Protein AF-A0A6A3GRY3-F1 (afdb_monomer_lite)

pLDDT: mean 77.42, std 18.58, range [42.69, 98.56]

Organism: NCBI:txid53985

Sequence (209 aa):
MDAADESTERLCAVFGSRLTEAIRCLVQVMIDPPRCQDQARGRRIAEARSIPELVAAVQEPGEYPRVLAEELGQLQARLAAEQAARIAAERSAFNTKAELKKMDRWLISMAAENAELQKRIQASEDQRITSDNQVAAQQGDVEAHDEILARTTARLKQADELLESQAKKSSATGSSTRRAWPCSRTVWRDSTATSRRMAPRLQIAPNVT

Foldseek 3Di:
DDPVVVVVVVCCVVCVVVVVVVVVVVVVCVVDPPPDDPVVLVVQCVPDPDPVSNVVSVPDDDPPDPVVVVVVVVVVVVVVVVVVVVVVVVVVVVVVVVVVVVVVVVVVVVVVVVVVVVVVVVVVVVVVVVVVVVVVVVVVVVVVVVVVVVVVVVVVVVVVVVVVVVVVVCVVCVVDDPDDDPPPVVVVVVVVVVVVVCVVVPPPDPPDD

Secondary structure (DSSP, 8-state):
--HHHHHHHHHHHHHHHHHHHHHHHHHHHHHS--TT--HHHHHHHHH--SHHHHHHHHHSPPS-HHHHHHHHHHHHHHHHHHHHHHHHHHHHHHHHHHHHHHHHHHHHHHHHHHHHHHHHHHHHHHHHHHHHHHHHHHHHHHHHHHHHHHHHHHHHHHHHHHHHHHHHHHHHGGGS-------HHHHHHHHHHHHHHHGGG--------

Radius of gyration: 70.22 Å; chains: 1; bounding box: 98×43×207 Å

Structure (mmCIF, N/CA/C/O backbone):
data_AF-A0A6A3GRY3-F1
#
_entry.id   AF-A0A6A3GRY3-F1
#
loop_
_atom_site.group_PDB
_atom_site.id
_atom_site.type_symbol
_atom_site.label_atom_id
_atom_site.label_alt_id
_atom_site.label_comp_id
_atom_site.label_asym_id
_atom_site.label_entity_id
_atom_site.label_seq_id
_atom_site.pdbx_PDB_ins_code
_atom_site.Cartn_x
_atom_site.Cartn_y
_atom_site.Cartn_z
_atom_site.occupancy
_atom_site.B_iso_or_equiv
_atom_site.auth_seq_id
_atom_site.auth_comp_id
_atom_site.auth_asym_id
_atom_site.auth_atom_id
_atom_site.pdbx_PDB_model_num
ATOM 1 N N . MET A 1 1 ? -30.482 -10.950 121.031 1.00 54.16 1 MET A N 1
ATOM 2 C CA . MET A 1 1 ? -30.083 -11.125 119.623 1.00 54.16 1 MET A CA 1
ATOM 3 C C . MET A 1 1 ? -31.303 -11.608 118.891 1.00 54.16 1 MET A C 1
ATOM 5 O O . MET A 1 1 ? -32.015 -12.452 119.423 1.00 54.16 1 MET A O 1
ATOM 9 N N . ASP A 1 2 ? -31.640 -10.867 117.851 1.00 53.09 2 ASP A N 1
ATOM 10 C CA . ASP A 1 2 ? -32.995 -10.373 117.646 1.00 53.09 2 ASP A CA 1
ATOM 11 C C . ASP A 1 2 ? -33.783 -11.264 116.690 1.00 53.09 2 ASP A C 1
ATOM 13 O O . ASP A 1 2 ? -33.245 -11.743 115.698 1.00 53.09 2 ASP A O 1
ATOM 17 N N . ALA A 1 3 ? -35.089 -11.410 116.922 1.00 58.44 3 ALA A N 1
ATOM 18 C CA . ALA A 1 3 ? -36.005 -12.064 115.977 1.00 58.44 3 ALA A CA 1
ATOM 19 C C . ALA A 1 3 ? -35.958 -11.425 114.570 1.00 58.44 3 ALA A C 1
ATOM 21 O O . ALA A 1 3 ? -36.349 -12.043 113.579 1.00 58.44 3 ALA A O 1
ATOM 22 N N . ALA A 1 4 ? -35.448 -10.190 114.483 1.00 57.53 4 ALA A N 1
ATOM 23 C CA . ALA A 1 4 ? -35.116 -9.522 113.239 1.00 57.53 4 ALA A CA 1
ATOM 24 C C . ALA A 1 4 ? -34.037 -10.284 112.449 1.00 57.53 4 ALA A C 1
ATOM 26 O O . ALA A 1 4 ? -34.281 -10.584 111.285 1.00 57.53 4 ALA A O 1
ATOM 27 N N . ASP A 1 5 ? -32.918 -10.694 113.054 1.00 61.56 5 ASP A N 1
ATOM 28 C CA . ASP A 1 5 ? -31.820 -11.390 112.359 1.00 61.56 5 ASP A CA 1
ATOM 29 C C . ASP A 1 5 ? -32.291 -12.721 111.748 1.00 61.56 5 ASP A C 1
ATOM 31 O O . ASP A 1 5 ? -32.058 -12.991 110.568 1.00 61.56 5 ASP A O 1
ATOM 35 N N . GLU A 1 6 ? -33.087 -13.485 112.498 1.00 63.19 6 GLU A N 1
ATOM 36 C CA . GLU A 1 6 ? -33.667 -14.762 112.058 1.00 63.19 6 GLU A CA 1
ATOM 37 C C . GLU A 1 6 ? -34.707 -14.580 110.929 1.00 63.19 6 GLU A C 1
ATOM 39 O O . GLU A 1 6 ? -34.844 -15.419 110.032 1.00 63.19 6 GLU A O 1
ATOM 44 N N . SER A 1 7 ? -35.424 -13.447 110.921 1.00 60.44 7 SER A N 1
ATOM 45 C CA . SER A 1 7 ? -36.325 -13.070 109.823 1.00 60.44 7 SER A CA 1
ATOM 46 C C . SER A 1 7 ? -35.563 -12.652 108.560 1.00 60.44 7 SER A C 1
ATOM 48 O O . SER A 1 7 ? -35.985 -12.979 107.448 1.00 60.44 7 SER A O 1
ATOM 50 N N . THR A 1 8 ? -34.411 -11.993 108.721 1.00 63.03 8 THR A N 1
ATOM 51 C CA . THR A 1 8 ? -33.558 -11.541 107.615 1.00 63.03 8 THR A CA 1
ATOM 52 C C . THR A 1 8 ? -32.872 -12.723 106.935 1.00 63.03 8 THR A C 1
ATOM 54 O O . THR A 1 8 ? -32.858 -12.792 105.707 1.00 63.03 8 THR A O 1
ATOM 57 N N . GLU A 1 9 ? -32.390 -13.710 107.698 1.00 69.56 9 GLU A N 1
ATOM 58 C CA . GLU A 1 9 ? -31.840 -14.956 107.143 1.00 69.56 9 GLU A CA 1
ATOM 59 C C . GLU A 1 9 ? -32.893 -15.761 106.371 1.00 69.56 9 GLU A C 1
ATOM 61 O O . GLU A 1 9 ? -32.618 -16.245 105.270 1.00 69.56 9 GLU A O 1
ATOM 66 N N . ARG A 1 10 ? -34.131 -15.846 106.880 1.00 67.50 10 ARG A N 1
ATOM 67 C CA . ARG A 1 10 ? -35.240 -16.494 106.157 1.00 67.50 10 ARG A CA 1
ATOM 68 C C . ARG A 1 10 ? -35.625 -15.743 104.882 1.00 67.50 10 ARG A C 1
ATOM 70 O O . ARG A 1 10 ? -35.878 -16.379 103.860 1.00 67.50 10 ARG A O 1
ATOM 77 N N . LEU A 1 11 ? -35.634 -14.409 104.903 1.00 62.47 11 LEU A N 1
ATOM 78 C CA . LEU A 1 11 ? -35.878 -13.592 103.709 1.00 62.47 11 LEU A CA 1
ATOM 79 C C . LEU A 1 11 ? -34.768 -13.766 102.663 1.00 62.47 11 LEU A C 1
ATOM 81 O O . LEU A 1 11 ? -35.068 -13.936 101.481 1.00 62.47 11 LEU A O 1
ATOM 85 N N . CYS A 1 12 ? -33.503 -13.805 103.083 1.00 68.00 12 CYS A N 1
ATOM 86 C CA . CYS A 1 12 ? -32.366 -14.077 102.204 1.00 68.00 12 CYS A CA 1
ATOM 87 C C . CYS A 1 12 ? -32.395 -15.504 101.634 1.00 68.00 12 CYS A C 1
ATOM 89 O O . CYS A 1 12 ? -32.068 -15.693 100.465 1.00 68.00 12 CYS A O 1
ATOM 91 N N . ALA A 1 13 ? -32.845 -16.503 102.395 1.00 69.94 13 ALA A N 1
ATOM 92 C CA . ALA A 1 13 ? -32.984 -17.873 101.900 1.00 69.94 13 ALA A CA 1
ATOM 93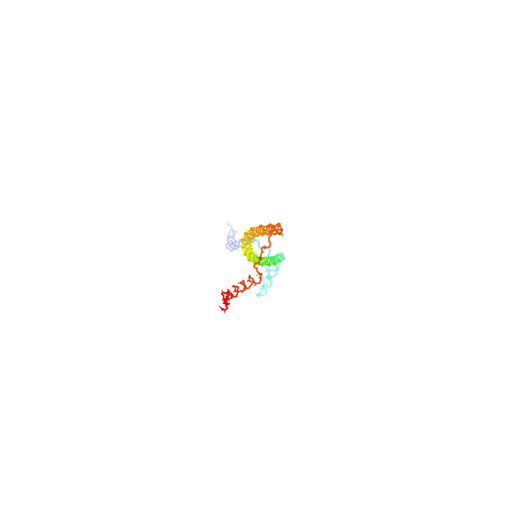 C C . ALA A 1 13 ? -34.099 -18.019 100.846 1.00 69.94 13 ALA A C 1
ATOM 95 O O . ALA A 1 13 ? -33.937 -18.750 99.870 1.00 69.94 13 ALA A O 1
ATOM 96 N N . VAL A 1 14 ? -35.223 -17.311 101.014 1.00 68.31 14 VAL A N 1
ATOM 97 C CA . VAL A 1 14 ? -36.376 -17.395 100.095 1.00 68.31 14 VAL A CA 1
ATOM 98 C C . VAL A 1 14 ? -36.201 -16.504 98.862 1.00 68.31 14 VAL A C 1
ATOM 100 O O . VAL A 1 14 ? -36.581 -16.891 97.756 1.00 68.31 14 VAL A O 1
ATOM 103 N N . PHE A 1 15 ? -35.627 -15.311 99.030 1.00 59.41 15 PHE A N 1
ATOM 104 C CA . PHE A 1 15 ? -35.564 -14.299 97.974 1.00 59.41 15 PHE A CA 1
ATOM 105 C C . PHE A 1 15 ? -34.154 -13.966 97.506 1.00 59.41 15 PHE A C 1
ATOM 107 O O . PHE A 1 15 ? -34.036 -13.306 96.481 1.00 59.41 15 PHE A O 1
ATOM 114 N N . GLY A 1 16 ? -33.099 -14.430 98.179 1.00 70.88 16 GLY A N 1
ATOM 115 C CA . GLY A 1 16 ? -31.715 -14.066 97.867 1.00 70.88 16 GLY A CA 1
ATOM 116 C C . GLY A 1 16 ? -31.336 -14.379 96.425 1.00 70.88 16 GLY A C 1
ATOM 117 O O . GLY A 1 16 ? -30.941 -13.477 95.697 1.00 70.88 16 GLY A O 1
ATOM 118 N N . SER A 1 17 ? -31.565 -15.609 95.958 1.00 72.81 17 SER A N 1
ATOM 119 C CA . SER A 1 17 ? -31.259 -15.999 94.572 1.00 72.81 17 SER A CA 1
ATOM 120 C C . SER A 1 17 ? -32.094 -15.236 93.535 1.00 72.81 17 SER A C 1
ATOM 122 O O . SER A 1 17 ? -31.568 -14.836 92.497 1.00 72.81 17 SER A O 1
ATOM 124 N N . ARG A 1 18 ? -33.372 -14.954 93.829 1.00 70.25 18 ARG A N 1
ATOM 125 C CA . ARG A 1 18 ? -34.260 -14.146 92.971 1.00 70.25 18 ARG A CA 1
ATOM 126 C C . ARG A 1 18 ? -33.873 -12.669 92.939 1.00 70.25 18 ARG A C 1
ATOM 128 O O . ARG A 1 18 ? -33.937 -12.061 91.877 1.00 70.25 18 ARG A O 1
ATOM 135 N N . LEU A 1 19 ? -33.451 -12.102 94.066 1.00 68.31 19 LEU A N 1
ATOM 136 C CA . LEU A 1 19 ? -32.929 -10.740 94.157 1.00 68.31 19 LEU A CA 1
ATOM 137 C C . LEU A 1 19 ? -31.604 -10.625 93.408 1.00 68.31 19 LEU A C 1
ATOM 139 O O . LEU A 1 19 ? -31.428 -9.684 92.644 1.00 68.31 19 LEU A O 1
ATOM 143 N N . THR A 1 20 ? -30.706 -11.602 93.545 1.00 74.06 20 THR A N 1
ATOM 144 C CA . THR A 1 20 ? -29.445 -11.623 92.794 1.00 74.06 20 THR A CA 1
ATOM 145 C C . THR A 1 20 ? -29.682 -11.756 91.286 1.00 74.06 20 THR A C 1
ATOM 147 O O . THR A 1 20 ? -29.013 -11.080 90.510 1.00 74.06 20 THR A O 1
ATOM 150 N N . GLU A 1 21 ? -30.650 -12.569 90.849 1.00 68.69 21 GLU A N 1
ATOM 151 C CA . GLU A 1 21 ? -31.031 -12.686 89.432 1.00 68.69 21 GLU A CA 1
ATOM 152 C C . GLU A 1 21 ? -31.683 -11.402 88.898 1.00 68.69 21 GLU A C 1
ATOM 154 O O . GLU A 1 21 ? -31.343 -10.940 87.810 1.00 68.69 21 GLU A O 1
ATOM 159 N N . ALA A 1 22 ? -32.573 -10.783 89.681 1.00 63.53 22 ALA A N 1
ATOM 160 C CA . ALA A 1 22 ? -33.217 -9.521 89.331 1.00 63.53 22 ALA A CA 1
ATOM 161 C C . ALA A 1 22 ? -32.199 -8.380 89.227 1.00 63.53 22 ALA A C 1
ATOM 163 O O . ALA A 1 22 ? -32.246 -7.612 88.272 1.00 63.53 22 ALA A O 1
ATOM 164 N N . ILE A 1 23 ? -31.237 -8.310 90.153 1.00 72.44 23 ILE A N 1
ATOM 165 C CA . ILE A 1 23 ? -30.139 -7.339 90.107 1.00 72.44 23 ILE A CA 1
ATOM 166 C C . ILE A 1 23 ? -29.256 -7.601 88.881 1.00 72.44 23 ILE A C 1
ATOM 168 O O . ILE A 1 23 ? -28.910 -6.655 88.181 1.00 72.44 23 ILE A O 1
ATOM 172 N N . ARG A 1 24 ? -28.948 -8.864 88.551 1.00 73.69 24 ARG A N 1
ATOM 173 C CA . ARG A 1 24 ? -28.169 -9.206 87.348 1.00 73.69 24 ARG A CA 1
ATOM 174 C C . ARG A 1 24 ? -28.892 -8.810 86.056 1.00 73.69 24 ARG A C 1
ATOM 176 O O . ARG A 1 24 ? -28.272 -8.208 85.186 1.00 73.69 24 ARG A O 1
ATOM 183 N N . CYS A 1 25 ? -30.196 -9.079 85.949 1.00 58.62 25 CYS A N 1
ATOM 184 C CA . CYS A 1 25 ? -31.023 -8.625 84.825 1.00 58.62 25 CYS A CA 1
ATOM 185 C C . CYS A 1 25 ? -31.092 -7.095 84.738 1.00 58.62 25 CYS A C 1
ATOM 187 O O . CYS A 1 25 ? -30.962 -6.541 83.650 1.00 58.62 25 CYS A O 1
ATOM 189 N N . LEU A 1 26 ? -31.261 -6.401 85.868 1.00 65.38 26 LEU A N 1
ATOM 190 C CA . LEU A 1 26 ? -31.325 -4.938 85.909 1.00 65.38 26 LEU A CA 1
ATOM 191 C C . LEU A 1 26 ? -30.002 -4.314 85.446 1.00 65.38 26 LEU A C 1
ATOM 193 O O . LEU A 1 26 ? -29.997 -3.391 84.638 1.00 65.38 26 LEU A O 1
ATOM 197 N N . VAL A 1 27 ? -28.879 -4.870 85.904 1.00 71.19 27 VAL A N 1
ATOM 198 C CA . VAL A 1 27 ? -27.535 -4.461 85.487 1.00 71.19 27 VAL A CA 1
ATOM 199 C C . VAL A 1 27 ? -27.322 -4.739 83.995 1.00 71.19 27 VAL A C 1
ATOM 201 O O . VAL A 1 27 ? -26.807 -3.874 83.297 1.00 71.19 27 VAL A O 1
ATOM 204 N N . GLN A 1 28 ? -27.794 -5.872 83.463 1.00 66.00 28 GLN A N 1
ATOM 205 C CA . GLN A 1 28 ? -27.706 -6.178 82.029 1.00 66.00 28 GLN A CA 1
ATOM 206 C C . GLN A 1 28 ? -28.532 -5.206 81.163 1.00 66.00 28 GLN A C 1
ATOM 208 O O . GLN A 1 28 ? -28.058 -4.773 80.115 1.00 66.00 28 GLN A O 1
ATOM 213 N N . VAL A 1 29 ? -29.728 -4.811 81.616 1.00 61.62 29 VAL A N 1
ATOM 214 C CA . VAL A 1 29 ? -30.581 -3.803 80.950 1.00 61.62 29 VAL A CA 1
ATOM 215 C C . VAL A 1 29 ? -29.972 -2.400 81.030 1.00 61.62 29 VAL A C 1
ATOM 217 O O . VAL A 1 29 ? -30.148 -1.597 80.117 1.00 61.62 29 VAL A O 1
ATOM 220 N N . MET A 1 30 ? -29.249 -2.094 82.107 1.00 65.31 30 MET A N 1
ATOM 221 C CA . MET A 1 30 ? -28.575 -0.806 82.272 1.00 65.31 30 MET A CA 1
ATOM 222 C C . MET A 1 30 ? -27.268 -0.696 81.482 1.00 65.31 30 MET A C 1
ATOM 224 O O . MET A 1 30 ? -26.932 0.398 81.033 1.00 65.31 30 MET A O 1
ATOM 228 N N . ILE A 1 31 ? -26.532 -1.800 81.326 1.00 68.81 31 ILE A N 1
ATOM 229 C CA . ILE A 1 31 ? -25.258 -1.827 80.598 1.00 68.81 31 ILE A CA 1
ATOM 230 C C . ILE A 1 31 ? -25.490 -1.815 79.083 1.00 68.81 31 ILE A C 1
ATOM 232 O O . ILE A 1 31 ? -24.739 -1.145 78.378 1.00 68.81 31 ILE A O 1
ATOM 236 N N . ASP A 1 32 ? -26.541 -2.481 78.588 1.00 49.16 32 ASP A N 1
ATOM 237 C CA . ASP A 1 32 ? -26.853 -2.521 77.155 1.00 49.16 32 ASP A CA 1
ATOM 238 C C . ASP A 1 32 ? -28.372 -2.396 76.899 1.00 49.16 32 ASP A C 1
ATOM 240 O O . ASP A 1 32 ? -29.057 -3.377 76.584 1.00 49.16 32 ASP A O 1
ATOM 244 N N . PRO A 1 33 ? -28.960 -1.194 77.076 1.00 55.59 33 PRO A N 1
ATOM 245 C CA . PRO A 1 33 ? -30.377 -1.001 76.805 1.00 55.59 33 PRO A CA 1
ATOM 246 C C . PRO A 1 33 ? -30.621 -1.173 75.298 1.00 55.59 33 PRO A C 1
ATOM 248 O O . PRO A 1 33 ? -29.920 -0.531 74.511 1.00 55.59 33 PRO A O 1
ATOM 251 N N . PRO A 1 34 ? -31.607 -1.977 74.850 1.00 54.47 34 PRO A N 1
ATOM 252 C CA . PRO A 1 34 ? -31.939 -2.068 73.434 1.00 54.47 34 PRO A CA 1
ATOM 253 C C . PRO A 1 34 ? -32.399 -0.690 72.948 1.00 54.47 34 PRO A C 1
ATOM 255 O O . PRO A 1 34 ? -33.504 -0.227 73.242 1.00 54.47 34 PRO A O 1
ATOM 258 N N . ARG A 1 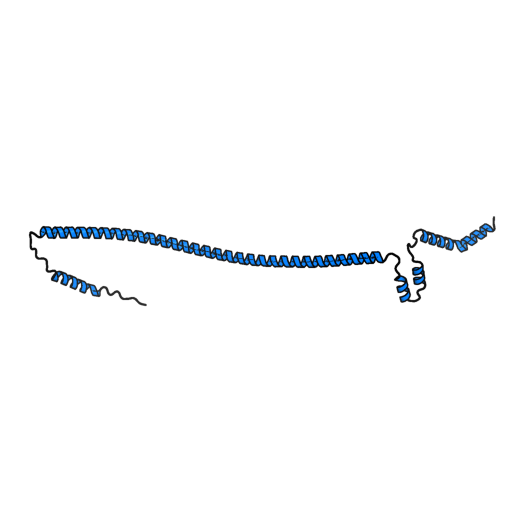35 ? -31.504 0.005 72.244 1.00 56.56 35 ARG A N 1
ATOM 259 C CA . ARG A 1 35 ? -31.733 1.364 71.759 1.00 56.56 35 ARG A CA 1
ATOM 260 C C . ARG A 1 35 ? -32.688 1.269 70.570 1.00 56.56 35 ARG A C 1
ATOM 262 O O . ARG A 1 35 ? -32.338 0.687 69.551 1.00 56.56 35 ARG A O 1
ATOM 269 N N . CYS A 1 36 ? -33.893 1.812 70.744 1.00 55.19 36 CYS A N 1
ATOM 270 C CA . CYS A 1 36 ? -35.020 1.807 69.799 1.00 55.19 36 CYS A CA 1
ATOM 271 C C . CYS A 1 36 ? -35.824 0.495 69.723 1.00 55.19 36 CYS A C 1
ATOM 273 O O . CYS A 1 36 ? -35.943 -0.126 68.669 1.00 55.19 36 CYS A O 1
ATOM 275 N N . GLN A 1 37 ? -36.478 0.109 70.822 1.00 54.72 37 GLN A N 1
ATOM 276 C CA . GLN A 1 37 ? -37.697 -0.697 70.717 1.00 54.72 37 GLN A CA 1
ATOM 277 C C . GLN A 1 37 ? -38.898 0.236 70.589 1.00 54.72 37 GLN A C 1
ATOM 279 O O . GLN A 1 37 ? -39.309 0.875 71.556 1.00 54.72 37 GLN A O 1
ATOM 284 N N . ASP A 1 38 ? -39.470 0.300 69.390 1.00 61.12 38 ASP A N 1
ATOM 285 C CA . ASP A 1 38 ? -40.829 0.791 69.208 1.00 61.12 38 ASP A CA 1
ATOM 286 C C . ASP A 1 38 ? -41.761 -0.106 70.046 1.00 61.12 38 ASP A C 1
ATOM 288 O O . ASP A 1 38 ? -42.064 -1.247 69.686 1.00 61.12 38 ASP A O 1
ATOM 292 N N . GLN A 1 39 ? -42.137 0.367 71.239 1.00 61.28 39 GLN A N 1
ATOM 293 C CA . GLN A 1 39 ? -42.909 -0.399 72.223 1.00 61.28 39 GLN A CA 1
ATOM 294 C C . GLN A 1 39 ? -44.267 -0.858 71.672 1.00 61.28 39 GLN A C 1
ATOM 296 O O . GLN A 1 39 ? -44.830 -1.838 72.167 1.00 61.28 39 GLN A O 1
ATOM 301 N N . ALA A 1 40 ? -44.799 -0.172 70.655 1.00 63.53 40 ALA A N 1
ATOM 302 C CA . ALA A 1 40 ? -46.018 -0.570 69.963 1.00 63.53 40 ALA A CA 1
ATOM 303 C C . ALA A 1 40 ? -45.760 -1.741 69.005 1.00 63.53 40 ALA A C 1
ATOM 305 O O . ALA A 1 40 ? -46.580 -2.654 68.898 1.00 63.53 40 ALA A O 1
ATOM 306 N N . ARG A 1 41 ? -44.605 -1.763 68.334 1.00 66.38 41 ARG A N 1
ATOM 307 C CA . ARG A 1 41 ? -44.151 -2.906 67.529 1.00 66.38 41 ARG A CA 1
ATOM 308 C C . ARG A 1 41 ? -43.853 -4.126 68.400 1.00 66.38 41 ARG A C 1
ATOM 310 O O . ARG A 1 41 ? -44.312 -5.219 68.090 1.00 66.38 41 ARG A O 1
ATOM 317 N N . GLY A 1 42 ? -43.163 -3.934 69.526 1.00 68.06 42 GLY A N 1
ATOM 318 C CA . GLY A 1 42 ? -42.879 -5.006 70.488 1.00 68.06 42 GLY A CA 1
ATOM 319 C C . GLY A 1 42 ? -44.149 -5.671 71.030 1.00 68.06 42 GLY A C 1
ATOM 320 O O . GLY A 1 42 ? -44.226 -6.896 71.074 1.00 68.06 42 GLY A O 1
ATOM 321 N N . ARG A 1 43 ? -45.181 -4.876 71.352 1.00 73.31 43 ARG A N 1
ATOM 322 C CA . ARG A 1 43 ? -46.501 -5.393 71.750 1.00 73.31 43 ARG A CA 1
ATOM 323 C C . ARG A 1 43 ? -47.202 -6.165 70.630 1.00 73.31 43 ARG A C 1
ATOM 325 O O . ARG A 1 43 ? -47.646 -7.279 70.865 1.00 73.31 43 ARG A O 1
ATOM 332 N N . ARG A 1 44 ? -47.220 -5.643 69.400 1.00 72.38 44 ARG A N 1
ATOM 333 C CA . ARG A 1 44 ? -47.855 -6.318 68.248 1.00 72.38 44 ARG A CA 1
ATOM 334 C C . ARG A 1 44 ? -47.174 -7.629 67.853 1.00 72.38 44 ARG A C 1
ATOM 336 O O . ARG A 1 44 ? -47.856 -8.568 67.465 1.00 72.38 44 ARG A O 1
ATOM 343 N N . ILE A 1 45 ? -45.849 -7.717 67.994 1.00 73.50 45 ILE A N 1
ATOM 344 C CA . ILE A 1 45 ? -45.102 -8.970 67.799 1.00 73.50 45 ILE A CA 1
ATOM 345 C C . ILE A 1 45 ? -45.437 -9.975 68.914 1.00 73.50 45 ILE A C 1
ATOM 347 O O . ILE A 1 45 ? -45.616 -11.154 68.625 1.00 73.50 45 ILE A O 1
ATOM 351 N N . ALA A 1 46 ? -45.555 -9.523 70.168 1.00 74.56 46 ALA A N 1
ATOM 352 C CA . ALA A 1 46 ? -45.903 -10.380 71.306 1.00 74.56 46 ALA A CA 1
ATOM 353 C C . ALA A 1 46 ? -47.364 -10.871 71.285 1.00 74.56 46 ALA A C 1
ATOM 355 O O . ALA A 1 46 ? -47.668 -11.932 71.825 1.00 74.56 46 ALA A O 1
ATOM 356 N N . GLU A 1 47 ? -48.265 -10.108 70.667 1.00 78.12 47 GLU A N 1
ATOM 357 C CA . GLU A 1 47 ? -49.695 -10.416 70.569 1.00 78.12 47 GLU A CA 1
ATOM 358 C C . GLU A 1 47 ? -50.067 -11.220 69.308 1.00 78.12 47 GLU A C 1
ATOM 360 O O . GLU A 1 47 ? -51.198 -11.701 69.215 1.00 78.12 47 GLU A O 1
ATOM 365 N N . ALA A 1 48 ? -49.140 -11.403 68.359 1.00 78.75 48 ALA A N 1
ATOM 366 C CA . ALA A 1 48 ? -49.377 -12.149 67.125 1.00 78.75 48 ALA A CA 1
ATOM 367 C C . ALA A 1 48 ? -49.678 -13.631 67.413 1.00 78.75 48 ALA A C 1
ATOM 369 O O . ALA A 1 48 ? -48.886 -14.337 68.040 1.00 78.75 48 ALA A O 1
ATOM 370 N N . ARG A 1 49 ? -50.820 -14.125 66.921 1.00 79.88 49 ARG A N 1
ATOM 371 C CA . ARG A 1 49 ? -51.269 -15.517 67.116 1.00 79.88 49 ARG A CA 1
ATOM 372 C C . ARG A 1 49 ? -51.061 -16.377 65.873 1.00 79.88 49 ARG A C 1
ATOM 374 O O . ARG A 1 49 ? -51.320 -17.579 65.906 1.00 79.88 49 ARG A O 1
ATOM 381 N N . SER A 1 50 ? -50.580 -15.776 64.785 1.00 66.31 50 SER A N 1
ATOM 382 C CA . SER A 1 50 ? -50.300 -16.448 63.520 1.00 66.31 50 SER A CA 1
ATOM 383 C C . SER A 1 50 ? -49.066 -15.879 62.805 1.00 66.31 50 SER A C 1
ATOM 385 O O . SER A 1 50 ? -48.661 -14.734 63.011 1.00 66.31 50 SER A O 1
ATOM 387 N N . ILE A 1 51 ? -48.460 -16.694 61.933 1.00 55.69 51 ILE A N 1
ATOM 388 C CA . ILE A 1 51 ? -47.2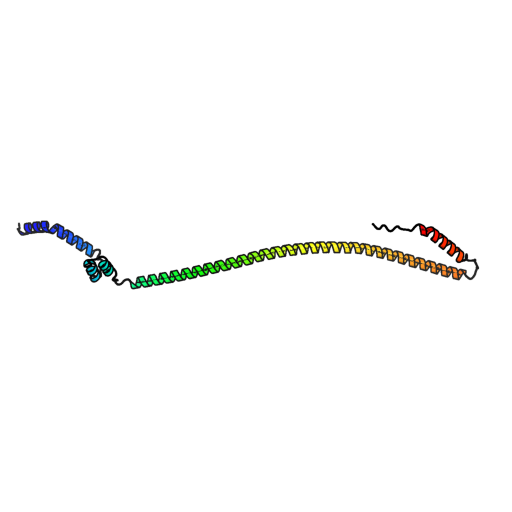59 -16.332 61.156 1.00 55.69 51 ILE A CA 1
ATOM 389 C C . ILE A 1 51 ? -47.473 -15.065 60.291 1.00 55.69 51 ILE A C 1
ATOM 391 O O . ILE A 1 51 ? -46.580 -14.220 60.277 1.00 55.69 51 ILE A O 1
ATOM 395 N N . PRO A 1 52 ? -48.625 -14.856 59.618 1.00 63.94 52 PRO A N 1
ATOM 396 C CA . PRO A 1 52 ? -48.876 -13.627 58.856 1.00 63.94 52 PRO A CA 1
ATOM 397 C C . PRO A 1 52 ? -48.945 -12.362 59.725 1.00 63.94 52 PRO A C 1
ATOM 399 O O . PRO A 1 52 ? -48.433 -11.318 59.327 1.00 63.94 52 PRO A O 1
ATOM 402 N N . GLU A 1 53 ? -49.528 -12.453 60.924 1.00 69.12 53 GLU A N 1
ATOM 403 C CA . GLU A 1 53 ? -49.615 -11.336 61.880 1.00 69.12 53 GLU A CA 1
ATOM 404 C C . GLU A 1 53 ? -48.236 -10.954 62.426 1.00 69.12 53 GLU A C 1
ATOM 406 O O . GLU A 1 53 ? -47.920 -9.770 62.547 1.00 69.12 53 GLU A O 1
ATOM 411 N N . LEU A 1 54 ? -47.383 -11.952 62.680 1.00 65.44 54 LEU A N 1
ATOM 412 C CA . LEU A 1 54 ? -45.995 -11.738 63.081 1.00 65.44 54 LEU A CA 1
ATOM 413 C C . LEU A 1 54 ? -45.211 -11.008 61.976 1.00 65.44 54 LEU A C 1
ATOM 415 O O . LEU A 1 54 ? -44.487 -10.054 62.252 1.00 65.44 54 LEU A O 1
ATOM 419 N N . VAL A 1 55 ? -45.386 -11.421 60.716 1.00 68.19 55 VAL A N 1
ATOM 420 C CA . VAL A 1 55 ? -44.729 -10.797 59.555 1.00 68.19 55 VAL A CA 1
ATOM 421 C C . VAL A 1 55 ? -45.193 -9.349 59.363 1.00 68.19 55 VAL A C 1
ATOM 423 O O . VAL A 1 55 ? -44.357 -8.477 59.131 1.00 68.19 55 VAL A O 1
ATOM 426 N N . ALA A 1 56 ? -46.486 -9.064 59.527 1.00 70.56 56 ALA A N 1
ATOM 427 C CA . ALA A 1 56 ? -47.025 -7.706 59.438 1.00 70.56 56 ALA A CA 1
ATOM 428 C C . ALA A 1 56 ? -46.519 -6.795 60.572 1.00 70.56 56 ALA A C 1
ATOM 430 O O . ALA A 1 56 ? -46.108 -5.664 60.319 1.00 70.56 56 ALA A O 1
ATOM 431 N N . ALA A 1 57 ? -46.468 -7.297 61.811 1.00 67.12 57 ALA A N 1
ATOM 432 C CA . ALA A 1 57 ? -45.954 -6.546 62.957 1.00 67.12 57 ALA A CA 1
ATOM 433 C C . ALA A 1 57 ? -44.450 -6.237 62.831 1.00 67.12 57 ALA A C 1
ATOM 435 O O . ALA A 1 57 ? -43.979 -5.194 63.281 1.00 67.12 57 ALA A O 1
ATOM 436 N N . VAL A 1 58 ? -43.682 -7.114 62.180 1.00 63.09 58 VAL A N 1
ATOM 437 C CA . VAL A 1 58 ? -42.250 -6.910 61.923 1.00 63.09 58 VAL A CA 1
ATOM 438 C C . VAL A 1 58 ? -41.994 -5.900 60.795 1.00 63.09 58 VAL A C 1
ATOM 440 O O . VAL A 1 58 ? -40.962 -5.230 60.844 1.00 63.09 58 VAL A O 1
ATOM 443 N N . GLN A 1 59 ? -42.905 -5.751 59.827 1.00 58.44 59 GLN A N 1
ATOM 444 C CA . GLN A 1 59 ? -42.745 -4.867 58.662 1.00 58.44 59 GLN A CA 1
ATOM 445 C C . GLN A 1 59 ? -42.974 -3.373 58.939 1.00 58.44 59 GLN A C 1
ATOM 447 O O . GLN A 1 59 ? -42.643 -2.557 58.078 1.00 58.44 59 GLN A O 1
ATOM 452 N N . GLU A 1 60 ? -43.493 -2.981 60.108 1.00 55.75 60 GLU A N 1
ATOM 453 C CA . GLU A 1 60 ? -43.623 -1.553 60.408 1.00 55.75 60 GLU A CA 1
ATOM 454 C C . GLU A 1 60 ? -42.263 -0.890 60.680 1.00 55.75 60 GLU A C 1
ATOM 456 O O . GLU A 1 60 ? -41.508 -1.370 61.538 1.00 55.75 60 GLU A O 1
ATOM 461 N N . PRO A 1 61 ? -41.912 0.197 59.964 1.00 55.12 61 PRO A N 1
ATOM 462 C CA . PRO A 1 61 ? -40.548 0.691 59.969 1.00 55.12 61 PRO A CA 1
ATOM 463 C C . PRO A 1 61 ? -40.323 1.696 61.107 1.00 55.12 61 PRO A C 1
ATOM 465 O O . PRO A 1 61 ? -40.893 2.786 61.099 1.00 55.12 61 PRO A O 1
ATOM 468 N N . GLY A 1 62 ? -39.429 1.369 62.045 1.00 53.56 62 GLY A N 1
ATOM 469 C CA . GLY A 1 62 ? -38.779 2.379 62.892 1.00 53.56 62 GLY A CA 1
ATOM 470 C C . GLY A 1 62 ? -37.914 3.313 62.035 1.00 53.56 62 GLY A C 1
ATOM 471 O O . GLY A 1 62 ? -37.454 2.893 60.978 1.00 53.56 62 GLY A O 1
ATOM 472 N N . GLU A 1 63 ? -37.704 4.556 62.481 1.00 51.78 63 GLU A N 1
ATOM 473 C CA . GLU A 1 63 ? -37.255 5.777 61.761 1.00 51.78 63 GLU A CA 1
ATOM 474 C C . GLU A 1 63 ? -35.995 5.734 60.845 1.00 51.78 63 GLU A C 1
ATOM 476 O O . GLU A 1 63 ? -35.575 6.768 60.334 1.00 51.78 63 GLU A O 1
ATOM 481 N N . TYR A 1 64 ? -35.436 4.571 60.507 1.00 52.78 64 TYR A N 1
ATOM 482 C CA . TYR A 1 64 ? -34.301 4.385 59.593 1.00 52.78 64 TYR A CA 1
ATOM 483 C C . TYR A 1 64 ? -34.560 3.826 58.157 1.00 52.78 64 TYR A C 1
ATOM 485 O O . TYR A 1 64 ? -33.588 3.395 57.539 1.00 52.78 64 TYR A O 1
ATOM 493 N N . PRO A 1 65 ? -35.758 3.817 57.518 1.00 56.16 65 PRO A N 1
ATOM 494 C CA . PRO A 1 65 ? -35.931 3.137 56.219 1.00 56.16 65 PRO A CA 1
ATOM 495 C C . PRO A 1 65 ? -35.750 4.054 55.001 1.00 56.16 65 PRO A C 1
ATOM 497 O O . PRO A 1 65 ? -35.399 3.583 53.923 1.00 56.16 65 PRO A O 1
ATOM 500 N N . ARG A 1 66 ? -36.006 5.363 55.142 1.00 58.25 66 ARG A N 1
ATOM 501 C CA . ARG A 1 66 ? -35.988 6.308 54.008 1.00 58.25 66 ARG A CA 1
ATOM 502 C C . ARG A 1 66 ? -34.568 6.593 53.523 1.00 58.25 66 ARG A C 1
ATOM 504 O O . ARG A 1 66 ? -34.333 6.572 52.323 1.00 58.25 66 ARG A O 1
ATOM 511 N N . VAL A 1 67 ? -33.626 6.747 54.453 1.00 68.12 67 VAL A N 1
ATOM 512 C CA . VAL A 1 67 ? -32.210 7.007 54.143 1.00 68.12 67 VAL A CA 1
ATOM 513 C C . VAL A 1 67 ? -31.583 5.818 53.404 1.00 68.12 67 VAL A C 1
ATOM 515 O O . VAL A 1 67 ? -30.959 6.002 52.367 1.00 68.12 67 VAL A O 1
ATOM 518 N N . LEU A 1 68 ? -31.840 4.585 53.855 1.00 75.00 68 LEU A N 1
ATOM 519 C CA . LEU A 1 68 ? -31.358 3.371 53.183 1.00 75.00 68 LEU A CA 1
ATOM 520 C C . LEU A 1 68 ? -31.980 3.168 51.793 1.00 75.00 68 LEU A C 1
ATOM 522 O O . LEU A 1 68 ? -31.292 2.732 50.873 1.00 75.00 68 LEU A O 1
ATOM 526 N N . ALA A 1 69 ? -33.267 3.479 51.614 1.00 77.62 69 ALA A N 1
ATOM 527 C CA . ALA A 1 69 ? -33.921 3.389 50.308 1.00 77.62 69 ALA A CA 1
ATOM 528 C C . ALA A 1 69 ? -33.354 4.412 49.307 1.00 77.62 69 ALA A C 1
ATOM 530 O O . ALA A 1 69 ? -33.151 4.084 48.137 1.00 77.62 69 ALA A O 1
ATOM 531 N N . GLU A 1 70 ? -33.055 5.630 49.766 1.00 79.38 70 GLU A N 1
ATOM 532 C CA . GLU A 1 70 ? -32.395 6.661 48.960 1.00 79.38 70 GLU A CA 1
ATOM 533 C C . GLU A 1 70 ? -30.956 6.267 48.600 1.00 79.38 70 GLU A C 1
ATOM 535 O O . GLU A 1 70 ? -30.573 6.369 47.434 1.00 79.38 70 GLU A O 1
ATOM 540 N N . GLU A 1 71 ? -30.175 5.747 49.551 1.00 82.62 71 GLU A N 1
ATOM 541 C CA . GLU A 1 71 ? -28.816 5.246 49.302 1.00 82.62 71 GLU A CA 1
ATOM 542 C C . GLU A 1 71 ? -28.807 4.067 48.321 1.00 82.62 71 GLU A C 1
ATOM 544 O O . GLU A 1 71 ? -28.011 4.051 47.379 1.00 82.62 71 GLU A O 1
ATOM 549 N N . LEU A 1 72 ? -29.727 3.110 48.477 1.00 82.62 72 LEU A N 1
ATOM 550 C CA . LEU A 1 72 ? -29.891 1.999 47.538 1.00 82.62 72 LEU A CA 1
ATOM 551 C C . LEU A 1 72 ? -30.274 2.496 46.142 1.00 82.62 72 LEU A C 1
ATOM 553 O O . LEU A 1 72 ? -29.686 2.045 45.159 1.00 82.62 72 LEU A O 1
ATOM 557 N N . GLY A 1 73 ? -31.191 3.461 46.040 1.00 88.44 73 GLY A N 1
ATOM 558 C CA . GLY A 1 73 ? -31.561 4.080 44.766 1.00 88.44 73 GLY A CA 1
ATOM 559 C C . GLY A 1 73 ? -30.383 4.793 44.093 1.00 88.44 73 GLY A C 1
ATOM 560 O O . GLY A 1 73 ? -30.162 4.634 42.891 1.00 88.44 73 GLY A O 1
ATOM 561 N N . GLN A 1 74 ? -29.572 5.523 44.864 1.00 87.88 74 GLN A N 1
ATOM 562 C CA . GLN A 1 74 ? -28.363 6.188 44.366 1.00 87.88 74 GLN A CA 1
ATOM 563 C C . GLN A 1 74 ? -27.299 5.185 43.906 1.00 87.88 74 GLN A C 1
ATOM 565 O O . GLN A 1 74 ? -26.691 5.373 42.850 1.00 87.88 74 GLN A O 1
ATOM 570 N N . LEU A 1 75 ? -27.076 4.108 44.663 1.00 90.94 75 LEU A N 1
ATOM 571 C CA . LEU A 1 75 ? -26.155 3.036 44.281 1.00 90.94 75 LEU A CA 1
ATOM 572 C C . LEU A 1 75 ? -26.627 2.319 43.013 1.00 90.94 75 LEU A C 1
ATOM 574 O O . LEU A 1 75 ? -25.819 2.051 42.125 1.00 90.94 75 LEU A O 1
ATOM 578 N N . GLN A 1 76 ? -27.930 2.071 42.884 1.00 92.56 76 GLN A N 1
ATOM 579 C CA . GLN A 1 76 ? -28.515 1.447 41.701 1.00 92.56 76 GLN A CA 1
ATOM 580 C C . GLN A 1 76 ? -28.396 2.352 40.464 1.00 92.56 76 GLN A C 1
ATOM 582 O O . GLN A 1 76 ? -28.046 1.873 39.384 1.00 92.56 76 GLN A O 1
ATOM 587 N N . ALA A 1 77 ? -28.585 3.666 40.623 1.00 92.44 77 ALA A N 1
ATOM 588 C CA . ALA A 1 77 ? -28.368 4.646 39.559 1.00 92.44 77 ALA A CA 1
ATOM 589 C C . ALA A 1 77 ? -26.891 4.732 39.134 1.00 92.44 77 ALA A C 1
ATOM 591 O O . ALA A 1 77 ? -26.594 4.756 37.939 1.00 92.44 77 ALA A O 1
ATOM 592 N N . ARG A 1 78 ? -25.953 4.721 40.093 1.00 91.75 78 ARG A N 1
ATOM 593 C CA . ARG A 1 78 ? -24.507 4.689 39.806 1.00 91.75 78 ARG A CA 1
ATOM 594 C C . ARG A 1 78 ? -24.102 3.410 39.085 1.00 91.75 78 ARG A C 1
ATOM 596 O O . ARG A 1 78 ? -23.365 3.482 38.109 1.00 91.75 78 ARG A O 1
ATOM 603 N N . LEU A 1 79 ? -24.623 2.258 39.510 1.00 93.50 79 LEU A N 1
ATOM 604 C CA . LEU A 1 79 ? -24.373 0.984 38.840 1.00 93.50 79 LEU A CA 1
ATOM 605 C C . LEU A 1 79 ? -24.882 1.002 37.392 1.00 93.50 79 LEU A C 1
ATOM 607 O O . LEU A 1 79 ? -24.167 0.570 36.493 1.00 93.50 79 LEU A O 1
ATOM 611 N N . ALA A 1 80 ? -26.084 1.534 37.153 1.00 93.94 80 ALA A N 1
ATOM 612 C CA . ALA A 1 80 ? -26.634 1.666 35.805 1.00 93.94 80 ALA A CA 1
ATOM 613 C C . ALA A 1 80 ? -25.795 2.615 34.927 1.00 93.94 80 ALA A C 1
ATOM 615 O O . ALA A 1 80 ? -25.532 2.308 33.763 1.00 93.94 80 ALA A O 1
ATOM 616 N N . ALA A 1 81 ? -25.331 3.738 35.486 1.00 94.25 81 ALA A N 1
ATOM 617 C CA . ALA A 1 81 ? -24.463 4.682 34.787 1.00 94.25 81 ALA A CA 1
ATOM 618 C C . ALA A 1 81 ? -23.102 4.061 34.429 1.00 94.25 81 ALA A C 1
ATOM 620 O O . ALA A 1 81 ? -22.658 4.180 33.289 1.00 94.25 81 ALA A O 1
ATOM 621 N N . GLU A 1 82 ? -22.476 3.337 35.359 1.00 94.75 82 GLU A N 1
ATOM 622 C CA . GLU A 1 82 ? -21.218 2.618 35.122 1.00 94.75 82 GLU A CA 1
ATOM 623 C C . GLU A 1 82 ? -21.375 1.503 34.081 1.00 94.75 82 GLU A C 1
ATOM 625 O O . GLU A 1 82 ? -20.535 1.340 33.198 1.00 94.75 82 GLU A O 1
ATOM 630 N N . GLN A 1 83 ? -22.485 0.758 34.108 1.00 96.00 83 GLN A N 1
ATOM 631 C CA . GLN A 1 83 ? -22.780 -0.244 33.079 1.00 96.00 83 GLN A CA 1
ATOM 632 C C . GLN A 1 83 ? -22.952 0.395 31.696 1.00 96.00 83 GLN A C 1
ATOM 634 O O . GLN A 1 83 ? -22.412 -0.115 30.711 1.00 96.00 83 GLN A O 1
ATOM 639 N N . ALA A 1 84 ? -23.652 1.529 31.608 1.00 95.94 84 ALA A N 1
ATOM 640 C CA . ALA A 1 84 ? -23.796 2.273 30.361 1.00 95.94 84 ALA A CA 1
ATOM 641 C C . ALA A 1 84 ? -22.445 2.811 29.857 1.00 95.94 84 ALA A C 1
ATOM 643 O O . ALA A 1 84 ? -22.136 2.675 28.670 1.00 95.94 84 ALA A O 1
ATOM 644 N N . ALA A 1 85 ? -21.616 3.356 30.753 1.00 96.12 85 ALA A N 1
ATOM 645 C CA . ALA A 1 85 ? -20.272 3.830 30.437 1.00 96.12 85 ALA A CA 1
ATOM 646 C C . ALA A 1 85 ? -19.371 2.688 29.947 1.00 96.12 85 ALA A C 1
ATOM 648 O O . ALA A 1 85 ? -18.687 2.832 28.932 1.00 96.12 85 ALA A O 1
ATOM 649 N N . ARG A 1 86 ? -19.434 1.520 30.595 1.00 96.00 86 ARG A N 1
ATOM 650 C CA . ARG A 1 86 ? -18.707 0.319 30.176 1.00 96.00 86 ARG A CA 1
ATOM 651 C C . ARG A 1 86 ? -19.126 -0.146 28.783 1.00 96.00 86 ARG A C 1
ATOM 653 O O . ARG A 1 86 ? -18.261 -0.370 27.944 1.00 96.00 86 ARG A O 1
ATOM 660 N N . ILE A 1 87 ? -20.427 -0.234 28.502 1.00 96.62 87 ILE A N 1
ATOM 661 C CA . ILE A 1 87 ? -20.930 -0.614 27.170 1.00 96.62 87 ILE A CA 1
ATOM 662 C C . ILE A 1 87 ? -20.477 0.399 26.109 1.00 96.62 87 ILE A C 1
ATOM 664 O O . ILE A 1 87 ? -20.083 0.013 25.006 1.00 96.62 87 ILE A O 1
ATOM 668 N N . ALA A 1 88 ? -20.506 1.697 26.421 1.00 96.56 88 ALA A N 1
ATOM 669 C CA . ALA A 1 88 ? -20.025 2.737 25.515 1.00 96.56 88 ALA A CA 1
ATOM 670 C C . ALA A 1 88 ? -18.514 2.608 25.245 1.00 96.56 88 ALA A C 1
ATOM 672 O O . ALA A 1 88 ? -18.087 2.690 24.090 1.00 96.56 88 ALA A O 1
ATOM 673 N N . ALA A 1 89 ? -17.715 2.340 26.281 1.00 96.56 89 ALA A N 1
ATOM 674 C CA . ALA A 1 89 ? -16.279 2.112 26.160 1.00 96.56 89 ALA A CA 1
ATOM 675 C C . ALA A 1 89 ? -15.963 0.850 25.341 1.00 96.56 89 ALA A C 1
ATOM 677 O O . ALA A 1 89 ? -15.121 0.900 24.445 1.00 96.56 89 ALA A O 1
ATOM 678 N N . GLU A 1 90 ? -16.674 -0.256 25.575 1.00 97.00 90 GLU A N 1
ATOM 679 C CA . GLU A 1 90 ? -16.524 -1.505 24.817 1.00 97.00 90 GLU A CA 1
ATOM 680 C C . GLU A 1 90 ? -16.855 -1.305 23.330 1.00 97.00 90 GLU A C 1
ATOM 682 O O . GLU A 1 90 ? -16.102 -1.749 22.460 1.00 97.00 90 GLU A O 1
ATOM 687 N N . ARG A 1 91 ? -17.929 -0.567 23.016 1.00 96.81 91 ARG A N 1
ATOM 688 C CA . ARG A 1 91 ? -18.282 -0.208 21.631 1.00 96.81 91 ARG A CA 1
ATOM 689 C C . ARG A 1 91 ? -17.218 0.670 20.975 1.00 96.81 91 ARG A C 1
ATOM 691 O O . ARG A 1 91 ? -16.847 0.421 19.830 1.00 96.81 91 ARG A O 1
ATOM 698 N N . SER A 1 92 ? -16.710 1.669 21.694 1.00 96.12 92 SER A N 1
ATOM 699 C CA . SER A 1 92 ? -15.635 2.536 21.203 1.00 96.12 92 SER A CA 1
ATOM 700 C C . SER A 1 92 ? -14.364 1.733 20.903 1.00 96.12 92 SER A C 1
ATOM 702 O O . SER A 1 92 ? -13.829 1.814 19.799 1.00 96.12 92 SER A O 1
ATOM 704 N N . ALA A 1 93 ? -13.936 0.874 21.833 1.00 97.19 93 ALA A N 1
ATOM 705 C CA . ALA A 1 93 ? -12.772 0.006 21.663 1.00 97.19 93 ALA A CA 1
ATOM 706 C C . ALA A 1 93 ? -12.941 -0.996 20.508 1.00 97.19 93 ALA A C 1
ATOM 708 O O . ALA A 1 93 ? -11.990 -1.297 19.784 1.00 97.19 93 ALA A O 1
ATOM 709 N N . PHE A 1 94 ? -14.154 -1.515 20.302 1.00 97.19 94 PHE A N 1
ATOM 710 C CA . PHE A 1 94 ? -14.452 -2.367 19.156 1.00 97.19 94 PHE A CA 1
ATOM 711 C C . PHE A 1 94 ? -14.315 -1.603 17.832 1.00 97.19 94 PHE A C 1
ATOM 713 O O . PHE A 1 94 ? -13.670 -2.096 16.905 1.00 97.19 94 PHE A O 1
ATOM 720 N N . ASN A 1 95 ? -14.866 -0.389 17.756 1.00 97.38 95 ASN A N 1
ATOM 721 C CA . ASN A 1 95 ? -14.796 0.447 16.559 1.00 97.38 95 ASN A CA 1
ATOM 722 C C . ASN A 1 95 ? -13.353 0.839 16.221 1.00 97.38 95 ASN A C 1
ATOM 724 O O . ASN A 1 95 ? -12.933 0.693 15.075 1.00 97.38 95 ASN A O 1
ATOM 728 N N . THR A 1 96 ? -12.557 1.257 17.209 1.00 97.25 96 THR A N 1
ATOM 729 C CA . THR A 1 96 ? -11.139 1.585 16.983 1.00 97.25 96 THR A CA 1
ATOM 730 C C . THR A 1 96 ? -10.350 0.365 16.515 1.00 97.25 96 THR A C 1
ATOM 732 O O . THR A 1 96 ? -9.566 0.462 15.573 1.00 97.25 96 THR A O 1
ATOM 735 N N . LYS A 1 97 ? -10.605 -0.819 17.088 1.00 97.94 97 LYS A N 1
ATOM 736 C CA . LYS A 1 97 ? -10.002 -2.078 16.625 1.00 97.94 97 LYS A CA 1
ATOM 737 C C . LYS A 1 97 ? -10.404 -2.426 15.188 1.00 97.94 97 LYS A C 1
ATOM 739 O O . LYS A 1 97 ? -9.582 -2.958 14.441 1.00 97.94 97 LYS A O 1
ATOM 744 N N . ALA A 1 98 ? -11.649 -2.164 14.796 1.00 97.81 98 ALA A N 1
ATOM 745 C CA . ALA A 1 98 ? -12.122 -2.398 13.434 1.00 97.81 98 ALA A CA 1
ATOM 746 C C . ALA A 1 98 ? -11.436 -1.462 12.424 1.00 97.81 98 ALA A C 1
ATOM 748 O O . ALA A 1 98 ? -10.968 -1.937 11.385 1.00 97.81 98 ALA A O 1
ATOM 749 N N . GLU A 1 99 ? -11.300 -0.176 12.756 1.00 98.00 99 GLU A N 1
ATOM 750 C CA . GLU A 1 99 ? -10.573 0.795 11.931 1.00 98.00 99 GLU A CA 1
ATOM 751 C C . GLU A 1 99 ? -9.086 0.447 11.819 1.00 98.00 99 GLU A C 1
ATOM 753 O O . GLU A 1 99 ? -8.548 0.422 10.714 1.00 98.00 99 GLU A O 1
ATOM 758 N N . LEU A 1 100 ? -8.433 0.049 12.916 1.00 98.12 100 LEU A N 1
ATOM 759 C CA . LEU A 1 100 ? -7.039 -0.409 12.872 1.00 98.12 100 LEU A CA 1
ATOM 760 C C . LEU A 1 100 ? -6.855 -1.599 11.922 1.00 98.12 100 LEU A C 1
ATOM 762 O O . LEU A 1 100 ? -5.947 -1.591 11.098 1.00 98.12 100 LEU A O 1
ATOM 766 N N . LYS A 1 101 ? -7.752 -2.592 11.958 1.00 98.00 101 LYS A N 1
ATOM 767 C CA . LYS A 1 101 ? -7.719 -3.723 11.010 1.00 98.00 101 LYS A CA 1
ATOM 768 C C . LYS A 1 101 ? -7.966 -3.305 9.560 1.00 98.00 101 LYS A C 1
ATOM 770 O O . LYS A 1 101 ? -7.526 -3.981 8.631 1.00 98.00 101 LYS A O 1
ATOM 775 N N . LYS A 1 102 ? -8.746 -2.249 9.330 1.00 98.31 102 LYS A N 1
ATOM 776 C CA . LYS A 1 102 ? -8.966 -1.697 7.988 1.00 98.31 102 LYS A CA 1
ATOM 777 C C . LYS A 1 102 ? -7.697 -1.013 7.478 1.00 98.31 102 LYS A C 1
ATOM 779 O O . LYS A 1 102 ? -7.295 -1.298 6.354 1.00 98.31 102 LYS A O 1
ATOM 784 N N . MET A 1 103 ? -7.054 -0.201 8.315 1.00 98.06 103 MET A N 1
ATOM 785 C CA . MET A 1 103 ? -5.785 0.459 7.994 1.00 98.06 103 MET A CA 1
ATOM 786 C C . MET A 1 103 ? -4.660 -0.550 7.751 1.00 98.06 103 MET A C 1
ATOM 788 O O . MET A 1 103 ? -3.930 -0.413 6.779 1.00 98.06 103 MET A O 1
ATOM 792 N N . ASP A 1 104 ? -4.569 -1.605 8.560 1.00 98.31 104 ASP A N 1
ATOM 793 C CA . ASP A 1 104 ? -3.579 -2.677 8.393 1.00 98.31 104 ASP A CA 1
ATOM 794 C C . ASP A 1 104 ? -3.716 -3.389 7.036 1.00 98.31 104 ASP A C 1
ATO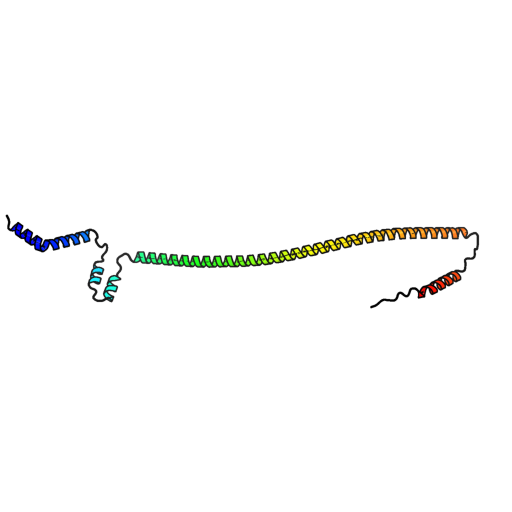M 796 O O . ASP A 1 104 ? -2.758 -3.510 6.275 1.00 98.31 104 ASP A O 1
ATOM 800 N N . ARG A 1 105 ? -4.946 -3.756 6.651 1.00 98.19 105 ARG A N 1
ATOM 801 C CA . ARG A 1 105 ? -5.216 -4.330 5.320 1.00 98.19 105 ARG A CA 1
ATOM 802 C C . ARG A 1 105 ? -4.865 -3.373 4.186 1.00 98.19 105 ARG A C 1
ATOM 804 O O . ARG A 1 105 ? -4.354 -3.813 3.159 1.00 98.19 105 ARG A O 1
ATOM 811 N N . TRP A 1 106 ? -5.140 -2.084 4.362 1.00 98.31 106 TRP A N 1
ATOM 812 C CA . TRP A 1 106 ? -4.773 -1.075 3.376 1.00 98.31 106 TRP A CA 1
ATOM 813 C C . TRP A 1 106 ? -3.249 -0.953 3.238 1.00 98.31 106 TRP A C 1
ATOM 815 O O . TRP A 1 106 ? -2.749 -0.978 2.118 1.00 98.31 106 TRP A O 1
ATOM 825 N N . LEU A 1 107 ? -2.502 -0.931 4.347 1.00 98.50 107 LEU A N 1
ATOM 826 C CA . LEU A 1 107 ? -1.036 -0.913 4.332 1.00 98.50 107 LEU A CA 1
ATOM 827 C C . LEU A 1 107 ? -0.447 -2.134 3.616 1.00 98.50 107 LEU A C 1
ATOM 829 O O . LEU A 1 107 ? 0.479 -1.980 2.824 1.00 98.50 107 LEU A O 1
ATOM 833 N N . ILE A 1 108 ? -1.007 -3.327 3.836 1.00 98.31 108 ILE A N 1
ATOM 834 C CA . ILE A 1 108 ? -0.593 -4.546 3.124 1.00 98.31 108 ILE A CA 1
ATOM 835 C C . ILE A 1 108 ? -0.824 -4.401 1.611 1.00 98.31 108 ILE A C 1
ATOM 837 O O . ILE A 1 108 ? 0.059 -4.744 0.824 1.00 98.31 108 ILE A O 1
ATOM 841 N N . SER A 1 109 ? -1.975 -3.858 1.196 1.00 98.25 109 SER A N 1
ATOM 842 C CA . SER A 1 109 ? -2.270 -3.594 -0.222 1.00 98.25 109 SER A CA 1
ATOM 843 C C . SER A 1 109 ? -1.270 -2.612 -0.833 1.00 98.25 109 SER A C 1
ATOM 845 O O . SER A 1 109 ? -0.685 -2.895 -1.874 1.00 98.25 109 SER A O 1
ATOM 847 N N . MET A 1 110 ? -1.011 -1.492 -0.153 1.00 98.06 110 MET A N 1
ATOM 848 C CA . MET A 1 110 ? -0.057 -0.478 -0.616 1.00 98.06 110 MET A CA 1
ATOM 849 C C . MET A 1 110 ? 1.372 -1.023 -0.692 1.00 98.06 110 MET A C 1
ATOM 851 O O . MET A 1 110 ? 2.112 -0.697 -1.616 1.00 98.06 110 MET A O 1
ATOM 855 N N . ALA A 1 111 ? 1.772 -1.881 0.249 1.00 98.38 111 ALA A N 1
ATOM 856 C CA . ALA A 1 111 ? 3.077 -2.534 0.211 1.00 98.38 111 ALA A CA 1
ATOM 857 C C . ALA A 1 111 ? 3.215 -3.457 -1.012 1.00 98.38 111 ALA A C 1
ATOM 859 O O . ALA A 1 111 ? 4.262 -3.460 -1.661 1.00 98.38 111 ALA A O 1
ATOM 860 N N . ALA A 1 112 ? 2.159 -4.200 -1.361 1.00 98.12 112 ALA A N 1
ATOM 861 C CA . ALA A 1 112 ? 2.143 -5.039 -2.557 1.00 98.12 112 ALA A CA 1
ATOM 862 C C . ALA A 1 112 ? 2.195 -4.206 -3.850 1.00 98.12 112 ALA A C 1
ATOM 864 O O . ALA A 1 112 ? 2.963 -4.532 -4.756 1.00 98.12 112 ALA A O 1
ATOM 865 N N . GLU A 1 113 ? 1.437 -3.109 -3.922 1.00 98.38 113 GLU A N 1
ATOM 866 C CA . GLU A 1 113 ? 1.464 -2.178 -5.058 1.00 98.38 113 GLU A CA 1
ATOM 867 C C . G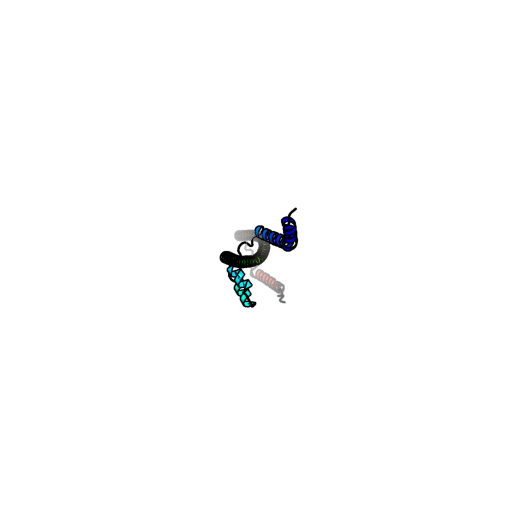LU A 1 113 ? 2.841 -1.526 -5.230 1.00 98.38 113 GLU A C 1
ATOM 869 O O . GLU A 1 113 ? 3.371 -1.500 -6.338 1.00 98.38 113 GLU A O 1
ATOM 874 N N . ASN A 1 114 ? 3.472 -1.079 -4.141 1.00 98.44 114 ASN A N 1
ATOM 875 C CA . ASN A 1 114 ? 4.827 -0.529 -4.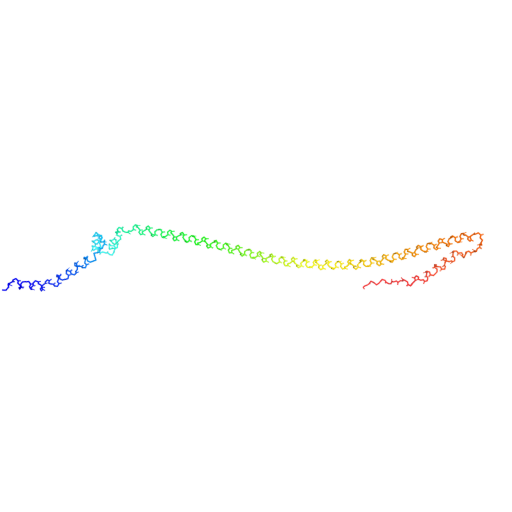187 1.00 98.44 114 ASN A CA 1
ATOM 876 C C . ASN A 1 114 ? 5.855 -1.561 -4.665 1.00 98.44 114 ASN A C 1
ATOM 878 O O . ASN A 1 114 ? 6.712 -1.233 -5.484 1.00 98.44 114 ASN A O 1
ATOM 882 N N . ALA A 1 115 ? 5.757 -2.813 -4.208 1.00 98.44 115 ALA A N 1
ATOM 883 C CA . ALA A 1 115 ? 6.639 -3.880 -4.675 1.00 98.44 115 ALA A CA 1
ATOM 884 C C . ALA A 1 115 ? 6.470 -4.148 -6.182 1.00 98.44 115 ALA A C 1
ATOM 886 O O . ALA A 1 115 ? 7.451 -4.381 -6.888 1.00 98.44 115 ALA A O 1
ATOM 887 N N . GLU A 1 116 ? 5.239 -4.089 -6.688 1.00 98.38 116 GLU A N 1
ATOM 888 C CA . GLU A 1 116 ? 4.947 -4.230 -8.115 1.00 98.38 116 GLU A CA 1
ATOM 889 C C . GLU A 1 116 ? 5.470 -3.038 -8.931 1.00 98.38 116 GLU A C 1
ATOM 891 O O . GLU A 1 116 ? 6.111 -3.227 -9.966 1.00 98.38 116 GLU A O 1
ATOM 896 N N . LEU A 1 117 ? 5.270 -1.808 -8.452 1.00 98.56 117 LEU A N 1
ATOM 897 C CA . LEU A 1 117 ? 5.825 -0.613 -9.089 1.00 98.56 117 LEU A CA 1
ATOM 898 C C . LEU A 1 117 ? 7.352 -0.668 -9.147 1.00 98.56 117 LEU A C 1
ATOM 900 O O . LEU A 1 117 ? 7.936 -0.351 -10.181 1.00 98.56 117 LEU A O 1
ATOM 904 N N . GLN A 1 118 ? 8.002 -1.139 -8.086 1.00 98.50 118 GLN A N 1
ATOM 905 C CA . GLN A 1 118 ? 9.453 -1.271 -8.051 1.00 98.50 118 GLN A CA 1
ATOM 906 C C . GLN A 1 118 ? 9.969 -2.302 -9.064 1.00 98.50 118 GLN A C 1
ATOM 908 O O . GLN A 1 118 ? 10.967 -2.048 -9.737 1.00 98.50 118 GLN A O 1
ATOM 913 N N . LYS A 1 119 ? 9.253 -3.418 -9.263 1.00 98.44 119 LYS A N 1
ATOM 914 C CA . LYS A 1 119 ? 9.564 -4.372 -10.343 1.00 98.44 119 LYS A CA 1
ATOM 915 C C . LYS A 1 119 ? 9.435 -3.739 -11.727 1.00 98.44 119 LYS A C 1
ATOM 917 O O . LYS A 1 119 ? 10.283 -3.975 -12.583 1.00 98.44 119 LYS A O 1
ATOM 922 N N . ARG A 1 120 ? 8.392 -2.934 -11.955 1.00 98.38 120 ARG A N 1
ATOM 923 C CA . ARG A 1 120 ? 8.178 -2.246 -13.241 1.00 98.38 120 ARG A CA 1
ATOM 924 C C . ARG A 1 120 ? 9.248 -1.200 -13.521 1.00 98.38 120 ARG A C 1
ATOM 926 O O . ARG A 1 120 ? 9.686 -1.097 -14.661 1.00 98.38 120 ARG A O 1
ATOM 933 N N . ILE A 1 121 ? 9.679 -0.463 -12.497 1.00 98.50 121 ILE A N 1
ATOM 934 C CA . ILE A 1 121 ? 10.792 0.485 -12.608 1.00 98.50 121 ILE A CA 1
ATOM 935 C C . ILE A 1 121 ? 12.060 -0.258 -13.023 1.00 98.50 121 ILE A C 1
ATOM 937 O O . ILE A 1 121 ? 12.656 0.117 -14.026 1.00 98.50 121 ILE A O 1
ATOM 941 N N . GLN A 1 122 ? 12.407 -1.353 -12.341 1.00 98.31 122 GLN A N 1
ATOM 942 C CA . GLN A 1 122 ? 13.596 -2.134 -12.691 1.00 98.31 122 GLN A CA 1
ATOM 943 C C . GLN A 1 122 ? 13.534 -2.653 -14.134 1.00 98.31 122 GLN A C 1
ATOM 945 O O . GLN A 1 122 ? 14.471 -2.470 -14.902 1.00 98.31 122 GLN A O 1
ATOM 950 N N . ALA A 1 123 ? 12.399 -3.230 -14.539 1.00 98.31 123 ALA A N 1
ATOM 951 C CA . ALA A 1 123 ? 12.219 -3.708 -15.907 1.00 98.31 123 ALA A CA 1
ATOM 952 C C . ALA A 1 123 ? 12.333 -2.574 -16.943 1.00 98.31 123 ALA A C 1
ATOM 954 O O . ALA A 1 123 ? 12.908 -2.764 -18.015 1.00 98.31 123 ALA A O 1
ATOM 955 N N . SER A 1 124 ? 11.807 -1.386 -16.630 1.00 98.19 124 SER A N 1
ATOM 956 C CA . SER A 1 124 ? 11.934 -0.206 -17.488 1.00 98.19 124 SER A CA 1
ATOM 957 C C . SER A 1 124 ? 13.376 0.298 -17.569 1.00 98.19 124 SER A C 1
ATOM 959 O O . SER A 1 124 ? 13.789 0.778 -18.624 1.00 98.19 124 SER A O 1
ATOM 961 N N . GLU A 1 125 ? 14.140 0.223 -16.483 1.00 98.50 125 GLU A N 1
ATOM 962 C CA . GLU A 1 125 ? 15.554 0.597 -16.470 1.00 98.50 125 GLU A CA 1
ATOM 963 C C . GLU A 1 125 ? 16.391 -0.371 -17.305 1.00 98.50 125 GLU A C 1
ATOM 965 O O . GLU A 1 125 ? 17.195 0.080 -18.120 1.00 98.50 125 GLU A O 1
ATOM 970 N N . ASP A 1 126 ? 16.142 -1.675 -17.189 1.00 98.25 126 ASP A N 1
ATOM 971 C CA . ASP A 1 126 ? 16.814 -2.698 -17.994 1.00 98.25 126 ASP A CA 1
ATOM 972 C C . ASP A 1 126 ? 16.521 -2.508 -19.495 1.00 98.25 126 ASP A C 1
ATOM 974 O O . ASP A 1 126 ? 17.416 -2.611 -20.343 1.00 98.25 126 ASP A O 1
ATOM 978 N N . GLN A 1 127 ? 15.273 -2.162 -19.839 1.00 98.25 127 GLN A N 1
ATOM 979 C CA . GLN A 1 127 ? 14.887 -1.808 -21.208 1.00 98.25 127 GLN A CA 1
ATOM 980 C C . GLN A 1 127 ? 15.602 -0.549 -21.698 1.00 98.25 127 GLN A C 1
ATOM 982 O O . GLN A 1 127 ? 16.112 -0.545 -22.820 1.00 98.25 127 GLN A O 1
ATOM 987 N N . ARG A 1 128 ? 15.686 0.497 -20.867 1.00 98.38 128 ARG A N 1
ATOM 988 C CA . ARG A 1 128 ? 16.417 1.725 -21.206 1.00 98.38 128 ARG A CA 1
ATOM 989 C C . ARG A 1 128 ? 17.892 1.429 -21.465 1.00 98.38 128 ARG A C 1
ATOM 991 O O . ARG A 1 128 ? 18.396 1.818 -22.507 1.00 98.38 128 ARG A O 1
ATOM 998 N N . ILE A 1 129 ? 18.555 0.682 -20.580 1.00 98.25 129 ILE A N 1
ATOM 999 C CA . ILE A 1 129 ? 19.967 0.292 -20.743 1.00 98.25 129 ILE A CA 1
ATOM 1000 C C . ILE A 1 129 ? 20.165 -0.483 -22.051 1.00 98.25 129 ILE A C 1
ATOM 1002 O O . ILE A 1 129 ? 21.108 -0.227 -22.798 1.00 98.25 129 ILE A O 1
ATOM 1006 N N . THR A 1 130 ? 19.262 -1.417 -22.354 1.00 98.00 130 THR A N 1
ATOM 1007 C CA . THR A 1 130 ? 19.316 -2.185 -23.604 1.00 98.00 130 THR A CA 1
ATOM 1008 C C . THR A 1 130 ? 19.171 -1.276 -24.826 1.00 98.00 130 THR A C 1
ATOM 1010 O O . THR A 1 130 ? 19.936 -1.413 -25.779 1.00 98.00 130 THR A O 1
ATOM 1013 N N . SER A 1 131 ? 18.229 -0.331 -24.788 1.00 98.06 131 SER A N 1
ATOM 1014 C CA . SER A 1 131 ? 18.025 0.660 -25.848 1.00 98.06 131 SER A CA 1
ATOM 1015 C C . SER A 1 131 ? 19.247 1.563 -26.027 1.00 98.06 131 SER A C 1
ATOM 1017 O O . SER A 1 131 ? 19.702 1.755 -27.150 1.00 98.06 131 SER A O 1
ATOM 1019 N N . ASP A 1 132 ? 19.814 2.082 -24.939 1.00 98.12 132 ASP A N 1
ATOM 1020 C CA . ASP A 1 132 ? 20.989 2.958 -24.979 1.00 98.12 132 ASP A CA 1
ATOM 1021 C C . ASP A 1 132 ? 22.199 2.230 -25.585 1.00 98.12 132 ASP A C 1
ATOM 1023 O O . ASP A 1 132 ? 22.904 2.782 -26.429 1.00 98.12 132 ASP A O 1
ATOM 1027 N N . ASN A 1 133 ? 22.394 0.953 -25.236 1.00 97.00 133 ASN A N 1
ATOM 1028 C CA . ASN A 1 133 ? 23.438 0.118 -25.831 1.00 97.00 133 ASN A CA 1
ATOM 1029 C C . ASN A 1 133 ? 23.219 -0.110 -27.337 1.00 97.00 133 ASN A C 1
ATOM 1031 O O . ASN A 1 133 ? 24.183 -0.114 -28.102 1.00 97.00 133 ASN A O 1
ATOM 1035 N N . GLN A 1 134 ? 21.968 -0.285 -27.779 1.00 97.19 134 GLN A N 1
ATOM 1036 C CA . GLN A 1 134 ? 21.644 -0.407 -29.205 1.00 97.19 134 GLN A CA 1
ATOM 1037 C C . GLN A 1 134 ? 21.930 0.893 -29.960 1.00 97.19 134 GLN A C 1
ATOM 1039 O O . GLN A 1 134 ? 22.519 0.847 -31.037 1.00 97.19 134 GLN A O 1
ATOM 1044 N N . VAL A 1 135 ? 21.568 2.043 -29.387 1.00 97.25 135 VAL A N 1
ATOM 1045 C CA . VAL A 1 135 ? 21.864 3.358 -29.972 1.00 97.25 135 VAL A CA 1
ATOM 1046 C C . VAL A 1 135 ? 23.374 3.579 -30.065 1.00 97.25 135 VAL A C 1
ATOM 1048 O O . VAL A 1 135 ? 23.863 3.997 -31.111 1.00 97.25 135 VAL A O 1
ATOM 1051 N N . ALA A 1 136 ? 24.132 3.243 -29.018 1.00 95.88 136 ALA A N 1
ATOM 1052 C CA . ALA A 1 136 ? 25.590 3.352 -29.033 1.00 95.88 136 ALA A CA 1
ATOM 1053 C C . ALA A 1 136 ? 26.235 2.459 -30.110 1.00 95.88 136 ALA A C 1
ATOM 1055 O O . ALA A 1 136 ? 27.166 2.891 -30.787 1.00 95.88 136 ALA A O 1
ATOM 1056 N N . ALA A 1 137 ? 25.724 1.239 -30.308 1.00 94.75 137 ALA A N 1
ATOM 1057 C CA . ALA A 1 137 ? 26.187 0.359 -31.380 1.00 94.75 137 ALA A CA 1
ATOM 1058 C C . ALA A 1 137 ? 25.875 0.939 -32.772 1.00 94.75 137 ALA A C 1
ATOM 1060 O O . ALA A 1 137 ? 26.762 1.013 -33.620 1.00 94.75 137 ALA A O 1
ATOM 1061 N N . GLN A 1 138 ? 24.646 1.423 -32.982 1.00 95.88 138 GLN A N 1
ATOM 1062 C CA . GLN A 1 138 ? 24.232 2.052 -34.242 1.00 95.88 138 GLN A CA 1
ATOM 1063 C C . GLN A 1 138 ? 25.035 3.317 -34.559 1.00 95.88 138 GLN A C 1
ATOM 1065 O O . GLN A 1 138 ? 25.323 3.580 -35.723 1.00 95.88 138 GLN A O 1
ATOM 1070 N N . GLN A 1 139 ? 25.427 4.086 -33.543 1.00 96.44 139 GLN A N 1
ATOM 1071 C CA . GLN A 1 139 ? 26.262 5.271 -33.721 1.00 96.44 139 GLN A CA 1
ATOM 1072 C C . GLN A 1 139 ? 27.624 4.916 -34.338 1.00 96.44 139 GLN A C 1
ATOM 1074 O O . GLN A 1 139 ? 28.066 5.590 -35.266 1.00 96.44 139 GLN A O 1
ATOM 1079 N N . GLY A 1 140 ? 28.254 3.826 -33.886 1.00 92.50 140 GLY A N 1
ATOM 1080 C CA . GLY A 1 140 ? 29.505 3.339 -34.477 1.00 92.50 140 GLY A CA 1
ATOM 1081 C C . GLY A 1 140 ? 29.343 2.905 -35.939 1.00 92.50 140 GLY A C 1
ATOM 1082 O O . GLY A 1 140 ? 30.199 3.203 -36.773 1.00 92.50 140 GLY A O 1
ATOM 1083 N N . ASP A 1 141 ? 28.221 2.260 -36.272 1.00 94.31 141 ASP A N 1
ATOM 1084 C CA . ASP A 1 141 ? 27.910 1.879 -37.654 1.00 94.31 141 ASP A CA 1
ATOM 1085 C C . ASP A 1 141 ? 27.709 3.111 -38.551 1.00 94.31 141 ASP A C 1
ATOM 1087 O O . ASP A 1 141 ? 28.209 3.143 -39.679 1.00 94.31 141 ASP A O 1
ATOM 1091 N N . VAL A 1 142 ? 27.019 4.146 -38.057 1.00 96.31 142 VAL A N 1
ATOM 1092 C CA . VAL A 1 142 ? 26.828 5.415 -38.780 1.00 96.31 142 VAL A CA 1
ATOM 1093 C C . VAL A 1 142 ? 28.171 6.091 -39.054 1.00 96.31 142 VAL A C 1
ATOM 1095 O O . VAL A 1 142 ? 28.429 6.476 -40.192 1.00 96.31 142 VAL A O 1
ATOM 1098 N N . GLU A 1 143 ? 29.061 6.164 -38.064 1.00 95.44 143 GLU A N 1
ATOM 1099 C CA . GLU A 1 143 ? 30.400 6.746 -38.235 1.00 95.44 143 GLU A CA 1
ATOM 1100 C C . GLU A 1 143 ? 31.233 5.988 -39.283 1.00 95.44 143 GLU A C 1
ATOM 1102 O O . GLU A 1 143 ? 31.888 6.602 -40.132 1.00 95.44 143 GLU A O 1
ATOM 1107 N N . ALA A 1 144 ? 31.166 4.653 -39.288 1.00 95.50 144 ALA A N 1
ATOM 1108 C CA . ALA A 1 144 ? 31.823 3.835 -40.307 1.00 95.50 144 ALA A CA 1
ATOM 1109 C C . ALA A 1 144 ? 31.226 4.068 -41.708 1.00 95.50 144 ALA A C 1
ATOM 1111 O O . ALA A 1 144 ? 31.959 4.161 -42.700 1.00 95.50 144 ALA A O 1
ATOM 1112 N N . HIS A 1 145 ? 29.900 4.189 -41.807 1.00 96.50 145 HIS A N 1
ATOM 1113 C CA . HIS A 1 145 ? 29.219 4.528 -43.054 1.00 96.50 145 HIS A CA 1
ATOM 1114 C C . HIS A 1 145 ? 29.617 5.914 -43.571 1.00 96.50 145 HIS A C 1
ATOM 1116 O O . HIS A 1 145 ? 29.909 6.047 -44.764 1.00 96.50 145 HIS A O 1
ATOM 1122 N N . ASP A 1 146 ? 29.697 6.915 -42.697 1.00 97.25 146 ASP A N 1
ATOM 1123 C CA . ASP A 1 146 ? 30.128 8.271 -43.040 1.00 97.25 146 ASP A CA 1
ATOM 1124 C C . ASP A 1 146 ? 31.566 8.286 -43.573 1.00 97.25 146 ASP A C 1
ATOM 1126 O O . ASP A 1 146 ? 31.854 8.938 -44.584 1.00 97.25 146 ASP A O 1
ATOM 1130 N N . GLU A 1 147 ? 32.470 7.505 -42.972 1.00 96.62 147 GLU A N 1
ATOM 1131 C CA . GLU A 1 147 ? 33.836 7.366 -43.478 1.00 96.62 147 GLU A CA 1
ATOM 1132 C C . GLU A 1 147 ? 33.864 6.744 -44.885 1.00 96.62 147 GLU A C 1
ATOM 1134 O O . GLU A 1 147 ? 34.574 7.225 -45.781 1.00 96.62 147 GLU A O 1
ATOM 1139 N N . ILE A 1 148 ? 33.079 5.687 -45.114 1.00 97.12 148 ILE A N 1
ATOM 1140 C CA . ILE A 1 148 ? 32.967 5.054 -46.434 1.00 97.12 148 ILE A CA 1
ATOM 1141 C C . ILE A 1 148 ? 32.433 6.060 -47.455 1.00 97.12 148 ILE A C 1
ATOM 1143 O O . ILE A 1 148 ? 33.032 6.197 -48.525 1.00 97.12 148 ILE A O 1
ATOM 1147 N N . LEU A 1 149 ? 31.369 6.795 -47.120 1.00 97.62 149 LEU A N 1
ATOM 1148 C CA . LEU A 1 149 ? 30.776 7.819 -47.982 1.00 97.62 149 LEU A CA 1
ATOM 1149 C C . LEU A 1 149 ? 31.781 8.920 -48.331 1.00 97.62 149 LEU A C 1
ATOM 1151 O O . LEU A 1 149 ? 31.886 9.317 -49.498 1.00 97.62 149 LEU A O 1
ATOM 1155 N N . ALA A 1 150 ? 32.572 9.385 -47.363 1.00 97.19 150 ALA A N 1
ATOM 1156 C CA . ALA A 1 150 ? 33.626 10.365 -47.602 1.00 97.19 150 ALA A CA 1
ATOM 1157 C C . ALA A 1 150 ? 34.684 9.823 -48.580 1.00 97.19 150 ALA A C 1
ATOM 1159 O O . ALA A 1 150 ? 35.025 10.486 -49.568 1.00 97.19 150 ALA A O 1
ATOM 1160 N N . ARG A 1 151 ? 35.156 8.584 -48.368 1.00 97.12 151 ARG A N 1
ATOM 1161 C CA . ARG A 1 151 ? 36.139 7.919 -49.243 1.00 97.12 151 ARG A CA 1
ATOM 1162 C C . ARG A 1 151 ? 35.603 7.711 -50.661 1.00 97.12 151 ARG A C 1
ATOM 1164 O O . ARG A 1 151 ? 36.328 7.961 -51.627 1.00 97.12 151 ARG A O 1
ATOM 1171 N N . THR A 1 152 ? 34.356 7.266 -50.820 1.00 96.75 152 THR A N 1
ATOM 1172 C CA . THR A 1 152 ? 33.744 7.071 -52.145 1.00 96.75 152 THR A CA 1
ATOM 1173 C C . THR A 1 152 ? 33.540 8.394 -52.866 1.00 96.75 152 THR A C 1
ATOM 1175 O O . THR A 1 152 ? 33.843 8.490 -54.053 1.00 96.75 152 THR A O 1
ATOM 1178 N N . THR A 1 153 ? 33.115 9.436 -52.150 1.00 97.12 153 THR A N 1
ATOM 1179 C CA . THR A 1 153 ? 32.930 10.777 -52.719 1.00 97.12 153 THR A CA 1
ATOM 1180 C C . THR A 1 153 ? 34.258 11.363 -53.196 1.00 97.12 153 THR A C 1
ATOM 1182 O O . THR A 1 153 ? 34.326 11.929 -54.285 1.00 97.12 153 THR A O 1
ATOM 1185 N N . ALA A 1 154 ? 35.339 11.185 -52.430 1.00 96.88 154 ALA A N 1
ATOM 1186 C CA . ALA A 1 154 ? 36.675 11.613 -52.840 1.00 96.88 154 ALA A CA 1
ATOM 1187 C C . ALA A 1 154 ? 37.150 10.891 -54.114 1.00 96.88 154 ALA A C 1
ATOM 1189 O O . ALA A 1 154 ? 37.661 11.534 -55.029 1.00 96.88 154 ALA A O 1
ATOM 1190 N N . ARG A 1 155 ? 36.935 9.571 -54.212 1.00 96.44 155 ARG A N 1
ATOM 1191 C CA . ARG A 1 155 ? 37.275 8.791 -55.417 1.00 96.44 155 ARG A CA 1
ATOM 1192 C C . ARG A 1 155 ? 36.471 9.218 -56.643 1.00 96.44 155 ARG A C 1
ATOM 1194 O O . ARG A 1 155 ? 37.037 9.275 -57.729 1.00 96.44 155 ARG A O 1
ATOM 1201 N N . LEU A 1 156 ? 35.181 9.521 -56.479 1.00 96.69 156 LEU A N 1
ATOM 1202 C CA . LEU A 1 156 ? 34.342 10.020 -57.572 1.00 96.69 156 LEU A CA 1
ATOM 1203 C C . LEU A 1 156 ? 34.848 11.368 -58.087 1.00 96.69 156 LEU A C 1
ATOM 1205 O O . LEU A 1 156 ? 35.068 11.501 -59.285 1.00 96.69 156 LEU A O 1
ATOM 1209 N N . LYS A 1 157 ? 35.157 12.314 -57.190 1.00 96.12 157 LYS A N 1
ATOM 1210 C CA . LYS A 1 157 ? 35.755 13.604 -57.576 1.00 96.12 157 LYS A CA 1
ATOM 1211 C C . LYS A 1 157 ? 37.065 13.428 -58.348 1.00 96.12 157 LYS A C 1
ATOM 1213 O O . LYS A 1 157 ? 37.250 14.047 -59.388 1.00 96.12 157 LYS A O 1
ATOM 1218 N N . GLN A 1 158 ? 37.946 12.538 -57.886 1.00 95.94 158 GLN A N 1
ATOM 1219 C CA . GLN A 1 158 ? 39.189 12.224 -58.601 1.00 95.94 158 GLN A CA 1
ATOM 1220 C C . GLN A 1 158 ? 38.929 11.619 -59.988 1.00 95.94 158 GLN A C 1
ATOM 1222 O O . GLN A 1 158 ? 39.625 11.950 -60.947 1.00 95.94 158 GLN A O 1
ATOM 1227 N N . ALA A 1 159 ? 37.941 10.730 -60.115 1.00 95.00 159 ALA A N 1
ATOM 1228 C CA . ALA A 1 159 ? 37.565 10.151 -61.401 1.00 95.00 159 ALA A CA 1
ATOM 1229 C C . ALA A 1 159 ? 37.014 11.216 -62.365 1.00 95.00 159 ALA A C 1
ATOM 1231 O O . ALA A 1 159 ? 37.410 11.230 -63.532 1.00 95.00 159 ALA A O 1
ATOM 1232 N N . ASP A 1 160 ? 36.179 12.133 -61.876 1.00 95.81 160 ASP A N 1
ATOM 1233 C CA . ASP A 1 160 ? 35.641 13.250 -62.659 1.00 95.81 160 ASP A CA 1
ATOM 1234 C C . ASP A 1 160 ? 36.755 14.197 -63.132 1.00 95.81 160 ASP A C 1
ATOM 1236 O O . ASP A 1 160 ? 36.834 14.517 -64.319 1.00 95.81 160 ASP A O 1
ATOM 1240 N N . GLU A 1 161 ? 37.693 14.566 -62.255 1.00 94.69 161 GLU A N 1
ATOM 1241 C CA . GLU A 1 161 ? 38.866 15.377 -62.615 1.00 94.69 161 GLU A CA 1
ATOM 1242 C C . GLU A 1 161 ? 39.734 14.695 -63.689 1.00 94.69 161 GLU A C 1
ATOM 1244 O O . GLU A 1 161 ? 40.201 15.337 -64.639 1.00 94.69 161 GLU A O 1
ATOM 1249 N N . LEU A 1 162 ? 39.935 13.376 -63.581 1.00 93.94 162 LEU A N 1
ATOM 1250 C CA . LEU A 1 162 ? 40.657 12.600 -64.589 1.00 93.94 162 LEU A CA 1
ATOM 1251 C C . LEU A 1 162 ? 39.917 12.593 -65.928 1.00 93.94 162 LEU A C 1
ATOM 1253 O O . LEU A 1 162 ? 40.561 12.803 -66.961 1.00 93.94 162 LEU A O 1
ATOM 1257 N N . LEU A 1 163 ? 38.597 12.398 -65.926 1.00 92.31 163 LEU A N 1
ATOM 1258 C CA . LEU A 1 163 ? 37.768 12.451 -67.131 1.00 92.31 163 LEU A CA 1
ATOM 1259 C C . LEU A 1 163 ? 37.815 13.833 -67.784 1.00 92.31 163 LEU A C 1
ATOM 1261 O O . LEU A 1 163 ? 38.039 13.922 -68.992 1.00 92.31 163 LEU A O 1
ATOM 1265 N N . GLU A 1 164 ? 37.706 14.913 -67.011 1.00 91.19 164 GLU A N 1
ATOM 1266 C CA . GLU A 1 164 ? 37.872 16.272 -67.527 1.00 91.19 164 GLU A CA 1
ATOM 1267 C C . GLU A 1 164 ? 39.264 16.494 -68.125 1.00 91.19 164 GLU A C 1
ATOM 1269 O O . GLU A 1 164 ? 39.404 17.109 -69.185 1.00 91.19 164 GLU A O 1
ATOM 1274 N N . SER A 1 165 ? 40.313 15.991 -67.468 1.00 88.44 165 SER A N 1
ATOM 1275 C CA . SER A 1 165 ? 41.684 16.108 -67.968 1.00 88.44 165 SER A CA 1
ATOM 1276 C C . SER A 1 165 ? 41.882 15.336 -69.278 1.00 88.44 165 SER A C 1
ATOM 1278 O O . SER A 1 165 ? 42.555 15.827 -70.189 1.00 88.44 165 SER A O 1
ATOM 1280 N N . GLN A 1 166 ? 41.268 14.155 -69.415 1.00 87.06 166 GLN A N 1
ATOM 1281 C CA . GLN A 1 166 ? 41.274 13.377 -70.652 1.00 87.06 166 GLN A CA 1
ATOM 1282 C C . GLN A 1 166 ? 40.461 14.066 -71.745 1.00 87.06 166 GLN A C 1
ATOM 1284 O O . GLN A 1 166 ? 40.933 14.139 -72.878 1.00 87.06 166 GLN A O 1
ATOM 1289 N N . ALA A 1 167 ? 39.297 14.629 -71.416 1.00 83.56 167 ALA A N 1
ATOM 1290 C CA . ALA A 1 167 ? 38.486 15.401 -72.349 1.00 83.56 167 ALA A CA 1
ATOM 1291 C C . ALA A 1 167 ? 39.275 16.605 -72.890 1.00 83.56 167 ALA A C 1
ATOM 1293 O O . ALA A 1 167 ? 39.399 16.752 -74.106 1.00 83.56 167 ALA A O 1
ATOM 1294 N N . LYS A 1 168 ? 39.916 17.388 -72.009 1.00 81.00 168 LYS A N 1
ATOM 1295 C CA . LYS A 1 168 ? 40.797 18.517 -72.372 1.00 81.00 168 LYS A CA 1
ATOM 1296 C C . LYS A 1 168 ? 41.991 18.076 -73.224 1.00 81.00 168 LYS A C 1
ATOM 1298 O O . LYS A 1 168 ? 42.325 18.733 -74.204 1.00 81.00 168 LYS A O 1
ATOM 1303 N N . LYS A 1 169 ? 42.625 16.941 -72.905 1.00 79.62 169 LYS A N 1
ATOM 1304 C CA . LYS A 1 169 ? 43.699 16.371 -73.737 1.00 79.62 169 LYS A CA 1
ATOM 1305 C C . LYS A 1 169 ? 43.175 15.939 -75.102 1.00 79.62 169 LYS A C 1
ATOM 1307 O O . LYS A 1 169 ? 43.801 16.244 -76.107 1.00 79.62 169 LYS A O 1
ATOM 1312 N N . SER A 1 170 ? 42.032 15.266 -75.174 1.00 71.62 170 SER A N 1
ATOM 1313 C CA . SER A 1 170 ? 41.456 14.793 -76.436 1.00 71.62 170 SER A CA 1
ATOM 1314 C C . SER A 1 170 ? 41.025 15.939 -77.360 1.00 71.62 170 SER A C 1
ATOM 1316 O O . SER A 1 170 ? 41.246 15.849 -78.565 1.00 71.62 170 SER A O 1
ATOM 1318 N N . SER A 1 171 ? 40.512 17.047 -76.811 1.00 65.50 171 SER A N 1
ATOM 1319 C CA . SER A 1 171 ? 40.209 18.257 -77.582 1.00 65.50 171 SER A CA 1
ATOM 1320 C C . SER A 1 171 ? 41.477 19.013 -77.997 1.00 65.50 171 SER A C 1
ATOM 1322 O O . SER A 1 171 ? 41.566 19.450 -79.142 1.00 65.50 171 SER A O 1
ATOM 1324 N N . ALA A 1 172 ? 42.499 19.086 -77.135 1.00 58.84 172 ALA A N 1
ATOM 1325 C CA . ALA A 1 172 ? 43.798 19.689 -77.461 1.00 58.84 172 ALA A CA 1
ATOM 1326 C C . ALA A 1 172 ? 44.598 18.882 -78.503 1.00 58.84 172 ALA A C 1
ATOM 1328 O O . ALA A 1 172 ? 45.278 19.455 -79.350 1.00 58.84 172 ALA A O 1
ATOM 1329 N N . THR A 1 173 ? 44.482 17.552 -78.490 1.00 53.97 173 THR A N 1
ATOM 1330 C CA . THR A 1 173 ? 45.089 16.664 -79.502 1.00 53.97 173 THR A CA 1
ATOM 1331 C C . THR A 1 173 ? 44.216 16.552 -80.766 1.00 53.97 173 THR A C 1
ATOM 1333 O O . THR A 1 173 ? 44.599 15.912 -81.745 1.00 53.97 173 THR A O 1
ATOM 1336 N N . GLY A 1 174 ? 43.047 17.203 -80.774 1.00 49.22 174 GLY A N 1
ATOM 1337 C CA . GLY A 1 174 ? 42.064 17.202 -81.856 1.00 49.22 174 GLY A CA 1
ATOM 1338 C C . GLY A 1 174 ? 42.394 18.094 -83.059 1.00 49.22 174 GLY A C 1
ATOM 1339 O O . GLY A 1 174 ? 41.605 18.121 -83.999 1.00 49.22 174 GLY A O 1
ATOM 1340 N N . SER A 1 175 ? 43.542 18.785 -83.090 1.00 48.16 175 SER A N 1
ATOM 1341 C CA . SER A 1 175 ? 44.017 19.504 -84.290 1.00 48.16 175 SER A CA 1
ATOM 1342 C C . SER A 1 175 ? 45.089 18.755 -85.092 1.00 48.16 175 SER A C 1
ATOM 1344 O O . SER A 1 175 ? 45.441 19.183 -86.188 1.00 48.16 175 SER A O 1
ATOM 1346 N N . SER A 1 176 ? 45.580 17.605 -84.619 1.00 47.00 176 SER A N 1
ATOM 1347 C CA . SER A 1 176 ? 46.530 16.793 -85.382 1.00 47.00 176 SER A CA 1
ATOM 1348 C C . SER A 1 176 ? 46.418 15.328 -84.988 1.00 47.00 176 SER A C 1
ATOM 1350 O O . SER A 1 176 ? 47.087 14.859 -84.073 1.00 47.00 176 SER A O 1
ATOM 1352 N N . THR A 1 177 ? 45.491 14.621 -85.637 1.00 45.41 177 THR A N 1
ATOM 1353 C CA . THR A 1 177 ? 45.595 13.254 -86.194 1.00 45.41 177 THR A CA 1
ATOM 1354 C C . THR A 1 177 ? 44.183 12.659 -86.213 1.00 45.41 177 THR A C 1
ATOM 1356 O O . THR A 1 177 ? 43.638 12.299 -85.169 1.00 45.41 177 THR A O 1
ATOM 1359 N N . ARG A 1 178 ? 43.591 12.478 -87.403 1.00 45.16 178 ARG A N 1
ATOM 1360 C CA . ARG A 1 178 ? 42.473 11.538 -87.595 1.00 45.16 178 ARG A CA 1
ATOM 1361 C C . ARG A 1 178 ? 42.988 10.123 -87.319 1.00 45.16 178 ARG A C 1
ATOM 1363 O O . ARG A 1 178 ? 43.377 9.414 -88.239 1.00 45.16 178 ARG A O 1
ATOM 1370 N N . ARG A 1 179 ? 43.023 9.707 -86.055 1.00 46.97 179 ARG A N 1
ATOM 1371 C CA . ARG A 1 179 ? 43.103 8.289 -85.702 1.00 46.97 179 ARG A CA 1
ATOM 1372 C C . ARG A 1 179 ? 41.681 7.751 -85.685 1.00 46.97 179 ARG A C 1
ATOM 1374 O O . ARG A 1 179 ? 40.839 8.231 -84.932 1.00 46.97 179 ARG A O 1
ATOM 1381 N N . ALA A 1 180 ? 41.415 6.807 -86.582 1.00 50.69 180 ALA A N 1
ATOM 1382 C CA . ALA A 1 180 ? 40.160 6.082 -86.648 1.00 50.69 180 ALA A CA 1
ATOM 1383 C C . ALA A 1 180 ? 39.863 5.466 -85.275 1.00 50.69 180 ALA A C 1
ATOM 1385 O O . ALA A 1 180 ? 40.600 4.609 -84.793 1.00 50.69 180 ALA A O 1
ATOM 1386 N N . TRP A 1 181 ? 38.791 5.929 -84.638 1.00 46.56 181 TRP A N 1
ATOM 1387 C CA . TRP A 1 181 ? 38.209 5.225 -83.507 1.00 46.56 181 TRP A CA 1
ATOM 1388 C C . TRP A 1 181 ? 37.733 3.854 -84.007 1.00 46.56 181 TRP A C 1
ATOM 1390 O O . TRP A 1 181 ? 37.094 3.799 -85.066 1.00 46.56 181 TRP A O 1
ATOM 1400 N N . PRO A 1 182 ? 37.992 2.745 -83.291 1.00 50.94 182 PRO A N 1
ATOM 1401 C CA . PRO A 1 182 ? 37.294 1.500 -83.568 1.00 50.94 182 PRO A CA 1
ATOM 1402 C C . PRO A 1 182 ? 35.801 1.799 -83.450 1.00 50.94 182 PRO A C 1
ATOM 1404 O O . PRO A 1 182 ? 35.361 2.358 -82.445 1.00 50.94 182 PRO A O 1
ATOM 1407 N N . CYS A 1 183 ? 35.044 1.510 -84.508 1.00 52.50 183 CYS A N 1
ATOM 1408 C CA . CYS A 1 183 ? 33.617 1.795 -84.582 1.00 52.50 183 CYS A CA 1
ATOM 1409 C C . CYS A 1 183 ? 32.931 1.394 -83.268 1.00 52.50 183 CYS A C 1
ATOM 1411 O O . CYS A 1 183 ? 32.969 0.234 -82.869 1.00 52.50 183 CYS A O 1
ATOM 1413 N N . SER A 1 184 ? 32.264 2.340 -82.610 1.00 56.47 184 SER A N 1
ATOM 1414 C CA . SER A 1 184 ? 31.509 2.129 -81.364 1.00 56.47 184 SER A CA 1
ATOM 1415 C C . SER A 1 184 ? 30.561 0.920 -81.424 1.00 56.47 184 SER A C 1
ATOM 1417 O O . SER A 1 184 ? 30.269 0.301 -80.404 1.00 56.47 184 SER A O 1
ATOM 1419 N N . ARG A 1 185 ? 30.140 0.530 -82.634 1.00 55.22 185 ARG A N 1
ATOM 1420 C CA . ARG A 1 185 ? 29.328 -0.653 -82.939 1.00 55.22 185 ARG A CA 1
ATOM 1421 C C . ARG A 1 185 ? 29.999 -1.998 -82.639 1.00 55.22 185 ARG A C 1
ATOM 1423 O O . ARG A 1 185 ? 29.283 -2.924 -82.270 1.00 55.22 185 ARG A O 1
ATOM 1430 N N . THR A 1 186 ? 31.312 -2.141 -82.821 1.00 61.00 186 THR A N 1
ATOM 1431 C CA . THR A 1 186 ? 32.030 -3.396 -82.529 1.00 61.00 186 THR A CA 1
ATOM 1432 C C . THR A 1 186 ? 32.252 -3.550 -81.030 1.00 61.00 186 THR A C 1
ATOM 1434 O O . THR A 1 186 ? 31.904 -4.586 -80.477 1.00 61.00 186 THR A O 1
ATOM 1437 N N . VAL A 1 187 ? 32.660 -2.479 -80.342 1.00 61.62 187 VAL A N 1
ATOM 1438 C CA . VAL A 1 187 ? 32.833 -2.483 -78.877 1.00 61.62 187 VAL A CA 1
ATOM 1439 C C . VAL A 1 187 ? 31.503 -2.739 -78.147 1.00 61.62 187 VAL A C 1
ATOM 1441 O O . VAL A 1 187 ? 31.456 -3.510 -77.189 1.00 61.62 187 VAL A O 1
ATOM 1444 N N . TRP A 1 188 ? 30.387 -2.179 -78.636 1.00 56.62 188 TRP A N 1
ATOM 1445 C CA . TRP A 1 188 ? 29.048 -2.482 -78.105 1.00 56.62 188 TRP A CA 1
ATOM 1446 C C . TRP A 1 188 ? 28.604 -3.931 -78.359 1.00 56.62 188 TRP A C 1
ATOM 1448 O O . TRP A 1 188 ? 27.964 -4.540 -77.496 1.00 56.62 188 TRP A O 1
ATOM 1458 N N . ARG A 1 189 ? 28.928 -4.511 -79.524 1.00 61.22 189 ARG A N 1
ATOM 1459 C CA . ARG A 1 189 ? 28.631 -5.926 -79.811 1.00 61.22 189 ARG A CA 1
ATOM 1460 C C . ARG A 1 189 ? 29.435 -6.861 -78.917 1.00 61.22 189 ARG A C 1
ATOM 1462 O O . ARG A 1 189 ? 28.859 -7.805 -78.385 1.00 61.22 189 ARG A O 1
ATOM 1469 N N . ASP A 1 190 ? 30.707 -6.565 -78.689 1.00 61.38 190 ASP A N 1
ATOM 1470 C CA . ASP A 1 190 ? 31.565 -7.404 -77.851 1.00 61.38 190 ASP A CA 1
ATOM 1471 C C . ASP A 1 190 ? 31.163 -7.313 -76.372 1.00 61.38 190 ASP A C 1
ATOM 1473 O O . ASP A 1 190 ? 31.072 -8.332 -75.684 1.00 61.38 190 ASP A O 1
ATOM 1477 N N . SER A 1 191 ? 30.783 -6.124 -75.891 1.00 59.03 191 SER A N 1
ATOM 1478 C CA . SER A 1 191 ? 30.289 -5.940 -74.519 1.00 59.03 191 SER A CA 1
ATOM 1479 C C . SER A 1 191 ? 28.927 -6.620 -74.282 1.00 59.03 191 SER A C 1
ATOM 1481 O O . SER A 1 191 ? 28.716 -7.291 -73.265 1.00 59.03 191 SER A O 1
ATOM 1483 N N . THR A 1 192 ? 28.011 -6.562 -75.260 1.00 62.28 192 THR A N 1
ATOM 1484 C CA . THR A 1 192 ? 26.717 -7.271 -75.182 1.00 62.28 192 THR A CA 1
ATOM 1485 C C . THR A 1 192 ? 26.847 -8.786 -75.361 1.00 62.28 192 THR A C 1
ATOM 1487 O O . THR A 1 192 ? 26.079 -9.533 -74.751 1.00 62.28 192 THR A O 1
ATOM 1490 N N . ALA A 1 193 ? 27.821 -9.269 -76.138 1.00 64.56 193 ALA A N 1
ATOM 1491 C CA . ALA A 1 193 ? 28.136 -10.695 -76.238 1.00 64.56 193 ALA A CA 1
ATOM 1492 C C . ALA A 1 193 ? 28.731 -11.238 -74.930 1.00 64.56 193 ALA A C 1
ATOM 1494 O O . ALA A 1 193 ? 28.383 -12.340 -74.500 1.00 64.56 193 ALA A O 1
ATOM 1495 N N . THR A 1 194 ? 29.571 -10.446 -74.263 1.00 63.00 194 THR A N 1
ATOM 1496 C CA . THR A 1 194 ? 30.173 -10.804 -72.972 1.00 63.00 194 THR A CA 1
ATOM 1497 C C . THR A 1 194 ? 29.127 -10.800 -71.852 1.00 63.00 194 THR A C 1
ATOM 1499 O O . THR A 1 194 ? 29.044 -11.765 -71.094 1.00 63.00 194 THR A O 1
ATOM 1502 N N . SER A 1 195 ? 28.232 -9.804 -71.820 1.00 59.06 195 SER A N 1
ATOM 1503 C CA . SER A 1 195 ? 27.104 -9.769 -70.871 1.00 59.06 195 SER A CA 1
ATOM 1504 C C . SER A 1 195 ? 26.130 -10.940 -71.062 1.00 59.06 195 SER A C 1
ATOM 1506 O O . SER A 1 195 ? 25.692 -11.543 -70.084 1.00 59.06 195 SER A O 1
ATOM 1508 N N . ARG A 1 196 ? 25.843 -11.349 -72.309 1.00 60.34 196 ARG A N 1
ATOM 1509 C CA . ARG A 1 196 ? 25.008 -12.538 -72.578 1.00 60.34 196 ARG A CA 1
ATOM 1510 C C . ARG A 1 196 ? 25.663 -13.854 -72.155 1.00 60.34 196 ARG A C 1
ATOM 1512 O O . ARG A 1 196 ? 24.944 -14.780 -71.797 1.00 60.34 196 ARG A O 1
ATOM 1519 N N . ARG A 1 197 ? 26.998 -13.948 -72.157 1.00 60.94 197 ARG A N 1
ATOM 1520 C CA . ARG A 1 197 ? 27.720 -15.129 -71.642 1.00 60.94 197 ARG A CA 1
ATOM 1521 C C . ARG A 1 197 ? 27.727 -15.209 -70.114 1.00 60.94 197 ARG A C 1
ATOM 1523 O O . ARG A 1 197 ? 27.855 -16.308 -69.586 1.00 60.94 197 ARG A O 1
ATOM 1530 N N . MET A 1 198 ? 27.584 -14.085 -69.408 1.00 56.38 198 MET A N 1
ATOM 1531 C CA . MET A 1 198 ? 27.537 -14.061 -67.938 1.00 56.38 198 MET A CA 1
ATOM 1532 C C . MET A 1 198 ? 26.119 -14.198 -67.360 1.00 56.38 198 MET A C 1
ATOM 1534 O O . MET A 1 198 ? 25.973 -14.658 -66.230 1.00 56.38 198 MET A O 1
ATOM 1538 N N . ALA A 1 199 ? 25.078 -13.885 -68.138 1.00 55.19 199 ALA A N 1
ATOM 1539 C CA . ALA A 1 199 ? 23.679 -13.961 -67.709 1.00 55.19 199 ALA A CA 1
ATOM 1540 C C . ALA A 1 199 ? 23.207 -15.328 -67.146 1.00 55.19 199 ALA A C 1
ATOM 1542 O O . ALA A 1 199 ? 22.401 -15.313 -66.218 1.00 55.19 199 ALA A O 1
ATOM 1543 N N . PRO A 1 200 ? 23.693 -16.510 -67.588 1.00 55.88 200 PRO A N 1
ATOM 1544 C CA . PRO A 1 200 ? 23.245 -17.781 -67.007 1.00 55.88 200 PRO A CA 1
ATOM 1545 C C . PRO A 1 200 ? 23.860 -18.104 -65.635 1.00 55.88 200 PRO A C 1
ATOM 1547 O O . PRO A 1 200 ? 23.440 -19.066 -65.003 1.00 55.88 200 PRO A O 1
ATOM 1550 N N . ARG A 1 201 ? 24.868 -17.351 -65.164 1.00 54.25 201 ARG A N 1
ATOM 1551 C CA . ARG A 1 201 ? 25.599 -17.649 -63.914 1.00 54.25 201 ARG A CA 1
ATOM 1552 C C . ARG A 1 201 ? 25.088 -16.909 -62.674 1.00 54.25 201 ARG A C 1
ATOM 1554 O O . ARG A 1 201 ? 25.625 -17.127 -61.595 1.00 54.25 201 ARG A O 1
ATOM 1561 N N . LEU A 1 202 ? 24.058 -16.072 -62.811 1.00 52.00 202 LEU A N 1
ATOM 1562 C CA . LEU A 1 202 ? 23.465 -15.299 -61.709 1.00 52.00 202 LEU A CA 1
ATOM 1563 C C . LEU A 1 202 ? 21.997 -15.664 -61.428 1.00 52.00 202 LEU A C 1
ATOM 1565 O O . LEU A 1 202 ? 21.275 -14.880 -60.816 1.00 52.00 202 LEU A O 1
ATOM 1569 N N . GLN A 1 203 ? 21.545 -16.859 -61.827 1.00 50.88 203 GLN A N 1
ATOM 1570 C CA . GLN A 1 203 ? 20.307 -17.422 -61.280 1.00 50.88 203 GLN A CA 1
ATOM 1571 C C . GLN A 1 203 ? 20.566 -17.890 -59.844 1.00 50.88 203 GLN A C 1
ATOM 1573 O O . GLN A 1 203 ? 20.901 -19.042 -59.584 1.00 50.88 203 GLN A O 1
ATOM 1578 N N . ILE A 1 204 ? 20.439 -16.948 -58.912 1.00 52.31 204 ILE A N 1
ATOM 1579 C CA . ILE A 1 204 ? 20.222 -17.230 -57.498 1.00 52.31 204 ILE A CA 1
ATOM 1580 C C . ILE A 1 204 ? 18.849 -17.902 -57.412 1.00 52.31 204 ILE A C 1
ATOM 1582 O O . ILE A 1 204 ? 17.831 -17.295 -57.748 1.00 52.31 204 ILE A O 1
ATOM 1586 N N . ALA A 1 205 ? 18.829 -19.176 -57.024 1.00 47.25 205 ALA A N 1
ATOM 1587 C CA . ALA A 1 205 ? 17.599 -19.883 -56.705 1.00 47.25 205 ALA A CA 1
ATOM 1588 C C . ALA A 1 205 ? 16.904 -19.188 -55.517 1.00 47.25 205 ALA A C 1
ATOM 1590 O O . ALA A 1 205 ? 17.576 -18.896 -54.523 1.00 47.25 205 ALA A O 1
ATOM 1591 N N . PRO A 1 206 ? 15.587 -18.928 -55.564 1.00 46.50 206 PRO A N 1
ATOM 1592 C CA . PRO A 1 206 ? 14.856 -18.540 -54.371 1.00 46.50 206 PRO A CA 1
ATOM 1593 C C . PRO A 1 206 ? 14.689 -19.785 -53.492 1.00 46.50 206 PRO A C 1
ATOM 1595 O O . PRO A 1 206 ? 13.887 -20.664 -53.799 1.00 46.50 206 PRO A O 1
ATOM 1598 N N . ASN A 1 207 ? 15.455 -19.874 -52.403 1.00 42.69 207 ASN A N 1
ATOM 1599 C CA . ASN A 1 207 ? 15.135 -20.794 -51.315 1.00 42.69 207 ASN A CA 1
ATOM 1600 C C . ASN A 1 207 ? 13.896 -20.251 -50.595 1.00 42.69 207 ASN A C 1
ATOM 1602 O O . ASN A 1 207 ? 13.985 -19.338 -49.777 1.00 42.69 207 ASN A O 1
ATOM 1606 N N . VAL A 1 208 ? 12.741 -20.809 -50.946 1.00 44.47 208 VAL A N 1
ATOM 1607 C CA . VAL A 1 208 ? 11.515 -20.760 -50.153 1.00 44.47 208 VAL A CA 1
ATOM 1608 C C . VAL A 1 208 ? 11.196 -22.198 -49.769 1.00 44.47 208 VAL A C 1
ATOM 1610 O O . VAL A 1 208 ? 10.700 -22.942 -50.607 1.00 44.47 208 VAL A O 1
ATOM 1613 N N . THR A 1 209 ? 11.526 -22.555 -48.529 1.00 49.84 209 THR A N 1
ATOM 1614 C CA . THR A 1 209 ? 10.765 -23.410 -47.596 1.00 49.84 209 THR A CA 1
ATOM 1615 C C . THR A 1 209 ? 11.468 -23.367 -46.254 1.00 49.84 209 THR A C 1
ATOM 1617 O O . THR A 1 209 ? 12.677 -23.695 -46.242 1.00 49.84 209 THR A O 1
#